Protein AF-0000000074852110 (afdb_homodimer)

Organism: Aplysia californica (NCBI:txid6500)

pLDDT: mean 90.39, std 11.73, range [39.59, 98.69]

Solvent-accessible surface area (backbone atoms only — not comparable to full-atom values): 12924 Å² total; per-residue (Å²): 131,85,85,75,81,74,88,44,60,16,53,54,51,18,39,51,50,40,49,51,52,49,53,58,52,52,25,85,86,31,95,54,9,79,72,65,50,60,71,34,66,71,43,33,54,55,21,40,51,49,39,48,53,50,49,49,51,41,37,75,71,40,43,77,56,89,49,65,66,43,19,46,50,53,17,47,52,53,28,52,45,47,42,33,71,46,38,19,54,58,28,84,50,73,68,38,38,51,44,50,49,54,49,36,49,52,50,26,52,38,43,23,47,31,47,39,29,46,56,73,32,56,88,94,133,85,84,76,80,73,88,45,61,17,52,55,52,17,39,52,50,40,50,52,52,48,52,60,54,54,24,85,85,31,95,53,11,79,72,64,50,60,70,34,65,70,43,34,52,54,22,41,50,49,39,48,54,52,49,49,52,40,36,76,71,41,44,79,57,89,49,65,68,43,21,47,50,53,16,49,53,54,27,52,47,47,42,31,70,46,38,19,53,59,30,83,50,73,68,38,38,51,44,51,48,54,50,37,48,52,49,26,52,39,42,25,48,31,47,37,29,47,56,72,30,58,86,94

Structure (mmCIF, N/CA/C/O backbone):
data_AF-0000000074852110-model_v1
#
loop_
_entity.id
_entity.type
_entity.pdbx_description
1 polymer 'Uncharacterized protein LOC101846001'
#
loop_
_atom_site.group_PDB
_atom_site.id
_atom_site.type_symbol
_atom_site.label_atom_id
_atom_site.label_alt_id
_atom_site.label_comp_id
_atom_site.label_asym_id
_atom_site.label_entity_id
_atom_site.label_seq_id
_atom_site.pdbx_PDB_ins_code
_atom_site.Cartn_x
_atom_site.Cartn_y
_atom_site.Cartn_z
_atom_site.occupancy
_atom_site.B_iso_or_equiv
_atom_site.auth_seq_id
_atom_site.auth_comp_id
_atom_site.auth_asym_id
_atom_site.auth_atom_id
_atom_site.pdbx_PDB_model_num
ATOM 1 N N . MET A 1 1 ? -0.814 -9.609 -22.047 1 41.16 1 MET A N 1
ATOM 2 C CA . MET A 1 1 ? -1.784 -9.836 -20.984 1 41.16 1 MET A CA 1
ATOM 3 C C . MET A 1 1 ? -3.041 -9 -21.203 1 41.16 1 MET A C 1
ATOM 5 O O . MET A 1 1 ? -2.967 -7.773 -21.297 1 41.16 1 MET A O 1
ATOM 9 N N . ASP A 1 2 ? -4.07 -9.516 -21.844 1 46.06 2 ASP A N 1
ATOM 10 C CA . ASP A 1 2 ? -5.332 -8.828 -22.094 1 46.06 2 ASP A CA 1
ATOM 11 C C . ASP A 1 2 ? -6.043 -8.508 -20.781 1 46.06 2 ASP A C 1
ATOM 13 O O . ASP A 1 2 ? -6.363 -9.414 -20 1 46.06 2 ASP A O 1
ATOM 17 N N . ILE A 1 3 ? -5.867 -7.27 -20.203 1 49.62 3 ILE A N 1
ATOM 18 C CA . ILE A 1 3 ? -6.629 -6.809 -19.047 1 49.62 3 ILE A CA 1
ATOM 19 C C . ILE A 1 3 ? -8.117 -6.816 -19.375 1 49.62 3 ILE A C 1
ATOM 21 O O . ILE A 1 3 ? -8.617 -5.918 -20.047 1 49.62 3 ILE A O 1
ATOM 25 N N . ASN A 1 4 ? -8.727 -7.906 -19.438 1 54.94 4 ASN A N 1
ATOM 26 C CA . ASN A 1 4 ? -10.18 -7.969 -19.609 1 54.94 4 ASN A CA 1
ATOM 27 C C . ASN A 1 4 ? -10.906 -7.789 -18.281 1 54.94 4 ASN A C 1
ATOM 29 O O . ASN A 1 4 ? -11.062 -8.742 -17.531 1 54.94 4 ASN A O 1
ATOM 33 N N . ILE A 1 5 ? -11.047 -6.453 -17.922 1 58.47 5 ILE A N 1
ATOM 34 C CA . ILE A 1 5 ? -11.789 -6.188 -16.688 1 58.47 5 ILE A CA 1
ATOM 35 C C . ILE A 1 5 ? -13.289 -6.258 -16.969 1 58.47 5 ILE A C 1
ATOM 37 O O . ILE A 1 5 ? -13.852 -5.352 -17.594 1 58.47 5 ILE A O 1
ATOM 41 N N . LYS A 1 6 ? -13.844 -7.438 -16.844 1 66.25 6 LYS A N 1
ATOM 42 C CA . LYS A 1 6 ? -15.297 -7.547 -16.938 1 66.25 6 LYS A CA 1
ATOM 43 C C . LYS A 1 6 ? -15.969 -6.984 -15.688 1 66.25 6 LYS A C 1
ATOM 45 O O . LYS A 1 6 ? -15.758 -7.484 -14.586 1 66.25 6 LYS A O 1
ATOM 50 N N . LEU A 1 7 ? -16.5 -5.773 -15.93 1 75.75 7 LEU A N 1
ATOM 51 C CA . LEU A 1 7 ? -17.297 -5.191 -14.852 1 75.75 7 LEU A CA 1
ATOM 52 C C . LEU A 1 7 ? -18.438 -6.117 -14.445 1 75.75 7 LEU A C 1
ATOM 54 O O . LEU A 1 7 ? -19.141 -6.656 -15.305 1 75.75 7 LEU A O 1
ATOM 58 N N . ASN A 1 8 ? -18.297 -6.594 -13.195 1 86.12 8 ASN A N 1
ATOM 59 C CA . ASN A 1 8 ? -19.375 -7.426 -12.68 1 86.12 8 ASN A CA 1
ATOM 60 C C . ASN A 1 8 ? -20.016 -6.809 -11.43 1 86.12 8 ASN A C 1
ATOM 62 O O . ASN A 1 8 ? -19.484 -5.848 -10.875 1 86.12 8 ASN A O 1
ATOM 66 N N . VAL A 1 9 ? -21.141 -7.246 -11.164 1 92 9 VAL A N 1
ATOM 67 C CA . VAL A 1 9 ? -21.938 -6.734 -10.055 1 92 9 VAL A CA 1
ATOM 68 C C . VAL A 1 9 ? -21.125 -6.793 -8.766 1 92 9 VAL A C 1
ATOM 70 O O . VAL A 1 9 ? -21.266 -5.922 -7.898 1 92 9 VAL A O 1
ATOM 73 N N . ALA A 1 10 ? -20.266 -7.727 -8.625 1 94.5 10 ALA A N 1
ATOM 74 C CA . ALA A 1 10 ? -19.422 -7.867 -7.445 1 94.5 10 ALA A CA 1
ATOM 75 C C . ALA A 1 10 ? -18.531 -6.633 -7.254 1 94.5 10 ALA A C 1
ATOM 77 O O . ALA A 1 10 ? -18.344 -6.176 -6.129 1 94.5 10 ALA A O 1
ATOM 78 N N . MET A 1 11 ? -18.094 -6.098 -8.32 1 96 11 MET A N 1
ATOM 79 C CA . MET A 1 11 ? -17.234 -4.914 -8.266 1 96 11 MET A CA 1
ATOM 80 C C . MET A 1 11 ? -18.016 -3.697 -7.781 1 96 11 MET A C 1
ATOM 82 O O . MET A 1 11 ? -17.5 -2.898 -6.996 1 96 11 MET A O 1
ATOM 86 N N . LEU A 1 12 ? -19.219 -3.59 -8.273 1 95.88 12 LEU A N 1
ATOM 87 C CA . LEU A 1 12 ? -20.062 -2.482 -7.848 1 95.88 12 LEU A CA 1
ATOM 88 C C . LEU A 1 12 ? -20.375 -2.578 -6.355 1 95.88 12 LEU A C 1
ATOM 90 O O . LEU A 1 12 ? -20.297 -1.581 -5.637 1 95.88 12 LEU A O 1
ATOM 94 N N . ILE A 1 13 ? -20.688 -3.748 -5.918 1 97.19 13 ILE A N 1
ATOM 95 C CA . ILE A 1 13 ? -20.969 -3.977 -4.508 1 97.19 13 ILE A CA 1
ATOM 96 C C . ILE A 1 13 ? -19.75 -3.635 -3.666 1 97.19 13 ILE A C 1
ATOM 98 O O . ILE A 1 13 ? -19.859 -3.021 -2.604 1 97.19 13 ILE A O 1
ATOM 102 N N . ALA A 1 14 ? -18.609 -4.023 -4.145 1 97.94 14 ALA A N 1
ATOM 103 C CA . ALA A 1 14 ? -17.375 -3.75 -3.434 1 97.94 14 ALA A CA 1
ATOM 104 C C . ALA A 1 14 ? -17.156 -2.248 -3.277 1 97.94 14 ALA A C 1
ATOM 106 O O . ALA A 1 14 ? -16.781 -1.777 -2.197 1 97.94 14 ALA A O 1
ATOM 107 N N . VAL A 1 15 ? -17.375 -1.483 -4.316 1 97.62 15 VAL A N 1
ATOM 108 C CA . VAL A 1 15 ? -17.172 -0.039 -4.273 1 97.62 15 VAL A CA 1
ATOM 109 C C . VAL A 1 15 ? -18.125 0.583 -3.252 1 97.62 15 VAL A C 1
ATOM 111 O O . VAL A 1 15 ? -17.719 1.424 -2.445 1 97.62 15 VAL A O 1
ATOM 114 N N . VAL A 1 16 ? -19.281 0.154 -3.285 1 97.25 16 VAL A N 1
ATOM 115 C CA . VAL A 1 16 ? -20.297 0.685 -2.369 1 97.25 16 VAL A CA 1
ATOM 116 C C . VAL A 1 16 ? -19.922 0.319 -0.933 1 97.25 16 VAL A C 1
ATOM 118 O O . VAL A 1 16 ? -20.031 1.151 -0.029 1 97.25 16 VAL A O 1
ATOM 121 N N . ALA A 1 17 ? -19.562 -0.891 -0.731 1 97.88 17 ALA A N 1
ATOM 122 C CA . ALA A 1 17 ? -19.188 -1.348 0.602 1 97.88 17 ALA A CA 1
ATOM 123 C C . ALA A 1 17 ? -18.031 -0.521 1.152 1 97.88 17 ALA A C 1
ATOM 125 O O . ALA A 1 17 ? -18.047 -0.1 2.312 1 97.88 17 ALA A O 1
ATOM 126 N N . VAL A 1 18 ? -16.984 -0.336 0.338 1 97.88 18 VAL A N 1
ATOM 127 C CA . VAL A 1 18 ? -15.82 0.419 0.767 1 97.88 18 VAL A CA 1
ATOM 128 C C . VAL A 1 18 ? -16.234 1.84 1.148 1 97.88 18 VAL A C 1
ATOM 130 O O . VAL A 1 18 ? -15.797 2.365 2.176 1 97.88 18 VAL A O 1
ATOM 133 N N . GLU A 1 19 ? -17.062 2.434 0.354 1 96.62 19 GLU A N 1
ATOM 134 C CA . GLU A 1 19 ? -17.484 3.799 0.637 1 96.62 19 GLU A CA 1
ATOM 135 C C . GLU A 1 19 ? -18.328 3.859 1.909 1 96.62 19 GLU A C 1
ATOM 137 O O . GLU A 1 19 ? -18.156 4.766 2.729 1 96.62 19 GLU A O 1
ATOM 142 N N . ALA A 1 20 ? -19.203 2.93 2.049 1 95.88 20 ALA A N 1
ATOM 143 C CA . ALA A 1 20 ? -20.016 2.869 3.26 1 95.88 20 ALA A CA 1
ATOM 144 C C . ALA A 1 20 ? -19.141 2.742 4.504 1 95.88 20 ALA A C 1
ATOM 146 O O . ALA A 1 20 ? -19.344 3.459 5.488 1 95.88 20 ALA A O 1
ATOM 147 N N . ILE A 1 21 ? -18.188 1.847 4.48 1 95.81 21 ILE A N 1
ATOM 148 C CA . ILE A 1 21 ? -17.266 1.636 5.598 1 95.81 21 ILE A CA 1
ATOM 149 C C . ILE A 1 21 ? -16.516 2.928 5.891 1 95.81 21 ILE A C 1
ATOM 151 O O . ILE A 1 21 ? -16.375 3.322 7.055 1 95.81 21 ILE A O 1
ATOM 155 N N . SER A 1 22 ? -16.062 3.6 4.867 1 94.94 22 SER A N 1
ATOM 156 C CA . SER A 1 22 ? -15.273 4.816 5.031 1 94.94 22 SER A CA 1
ATOM 157 C C . SER A 1 22 ? -16.125 5.953 5.594 1 94.94 22 SER A C 1
ATOM 159 O O . SER A 1 22 ? -15.648 6.746 6.41 1 94.94 22 SER A O 1
ATOM 161 N N . MET A 1 23 ? -17.344 6.02 5.164 1 90.69 23 MET A N 1
ATOM 162 C CA . MET A 1 23 ? -18.25 7.047 5.68 1 90.69 23 MET A CA 1
ATOM 163 C C . MET A 1 23 ? -18.484 6.867 7.176 1 90.69 23 MET A C 1
ATOM 165 O O . MET A 1 23 ? -18.484 7.844 7.93 1 90.69 23 MET A O 1
ATOM 169 N N . VAL A 1 24 ? -18.594 5.633 7.527 1 90.62 24 VAL A N 1
ATOM 170 C CA . VAL A 1 24 ? -18.812 5.352 8.945 1 90.62 24 VAL A CA 1
ATOM 171 C C . VAL A 1 24 ? -17.516 5.602 9.727 1 90.62 24 VAL A C 1
ATOM 173 O O . VAL A 1 24 ? -17.547 6.184 10.812 1 90.62 24 VAL A O 1
ATOM 176 N N . TRP A 1 25 ? -16.375 5.203 9.141 1 91.88 25 TRP A N 1
ATOM 177 C CA . TRP A 1 25 ? -15.086 5.324 9.805 1 91.88 25 TRP A CA 1
ATOM 178 C C . TRP A 1 25 ? -14.734 6.789 10.039 1 91.88 25 TRP A C 1
ATOM 180 O O . TRP A 1 25 ? -14.203 7.145 11.094 1 91.88 25 TRP A O 1
ATOM 190 N N . TYR A 1 26 ? -15.008 7.629 9.141 1 89.25 26 TYR A N 1
ATOM 191 C CA . TYR A 1 26 ? -14.586 9.023 9.203 1 89.25 26 TYR A CA 1
ATOM 192 C C . TYR A 1 26 ? -15.758 9.93 9.57 1 89.25 26 TYR A C 1
ATOM 194 O O . TYR A 1 26 ? -15.688 11.148 9.406 1 89.25 26 TYR A O 1
ATOM 202 N N . ALA A 1 27 ? -16.734 9.328 10.055 1 86.12 27 ALA A N 1
ATOM 203 C CA . ALA A 1 27 ? -17.891 10.102 10.508 1 86.12 27 ALA A CA 1
ATOM 204 C C . ALA A 1 27 ? -17.531 10.961 11.711 1 86.12 27 ALA A C 1
ATOM 206 O O . ALA A 1 27 ? -16.656 10.602 12.508 1 86.12 27 ALA A O 1
ATOM 207 N N . HIS A 1 28 ? -18.109 12.117 11.828 1 79.94 28 HIS A N 1
ATOM 208 C CA . HIS A 1 28 ? -17.859 13.086 12.891 1 79.94 28 HIS A CA 1
ATOM 209 C C . HIS A 1 28 ? -18.047 12.453 14.266 1 79.94 28 HIS A C 1
ATOM 211 O O . HIS A 1 28 ? -17.344 12.812 15.211 1 79.94 28 HIS A O 1
ATOM 217 N N . GLY A 1 29 ? -18.828 11.5 14.461 1 75.75 29 GLY A N 1
ATOM 218 C CA . GLY A 1 29 ? -19.109 10.898 15.758 1 75.75 29 GLY A CA 1
ATOM 219 C C . GLY A 1 29 ? -18.219 9.719 16.078 1 75.75 29 GLY A C 1
ATOM 220 O O . GLY A 1 29 ? -18.297 9.148 17.172 1 75.75 29 GLY A O 1
ATOM 221 N N . SER A 1 30 ? -17.312 9.562 15.188 1 75.56 30 SER A N 1
ATOM 222 C CA . SER A 1 30 ? -16.453 8.414 15.445 1 75.56 30 SER A CA 1
ATOM 223 C C . SER A 1 30 ? -15.305 8.781 16.375 1 75.56 30 SER A C 1
ATOM 225 O O . SER A 1 30 ? -14.797 9.906 16.344 1 75.56 30 SER A O 1
ATOM 227 N N . PRO A 1 31 ? -14.953 7.855 17.25 1 76 31 PRO A N 1
ATOM 228 C CA . PRO A 1 31 ? -13.906 8.148 18.234 1 76 31 PRO A CA 1
ATOM 229 C C . PRO A 1 31 ? -12.578 8.531 17.578 1 76 31 PRO A C 1
ATOM 231 O O . PRO A 1 31 ? -11.789 9.266 18.172 1 76 31 PRO A O 1
ATOM 234 N N . TRP A 1 32 ? -12.352 8.07 16.375 1 71.12 32 TRP A N 1
ATOM 235 C CA . TRP A 1 32 ? -11.055 8.297 15.734 1 71.12 32 TRP A CA 1
ATOM 236 C C . TRP A 1 32 ? -11.203 9.211 14.516 1 71.12 32 TRP A C 1
ATOM 238 O O . TRP A 1 32 ? -10.203 9.633 13.93 1 71.12 32 TRP A O 1
ATOM 248 N N . GLY A 1 33 ? -12.414 9.453 14.133 1 60.53 33 GLY A N 1
ATOM 249 C CA . GLY A 1 33 ? -12.68 10.094 12.852 1 60.53 33 GLY A CA 1
ATOM 250 C C . GLY A 1 33 ? -11.914 11.391 12.664 1 60.53 33 GLY A C 1
ATOM 251 O O . GLY A 1 33 ? -11.172 11.547 11.695 1 60.53 33 GLY A O 1
ATOM 252 N N . ARG A 1 34 ? -11.984 12.18 13.547 1 62.81 34 ARG A N 1
ATOM 253 C CA . ARG A 1 34 ? -11.391 13.5 13.375 1 62.81 34 ARG A CA 1
ATOM 254 C C . ARG A 1 34 ? -9.867 13.438 13.484 1 62.81 34 ARG A C 1
ATOM 256 O O . ARG A 1 34 ? -9.164 14.312 12.977 1 62.81 34 ARG A O 1
ATOM 263 N N . ARG A 1 35 ? -9.484 12.367 13.961 1 67.06 35 ARG A N 1
ATOM 264 C CA . ARG A 1 35 ? -8.062 12.305 14.273 1 67.06 35 ARG A CA 1
ATOM 265 C C . ARG A 1 35 ? -7.273 11.688 13.117 1 67.06 35 ARG A C 1
ATOM 267 O O . ARG A 1 35 ? -6.094 11.984 12.938 1 67.06 35 ARG A O 1
ATOM 274 N N . VAL A 1 36 ? -7.988 10.891 12.336 1 66.75 36 VAL A N 1
ATOM 275 C CA . VAL A 1 36 ? -7.258 10.125 11.328 1 66.75 36 VAL A CA 1
ATOM 276 C C . VAL A 1 36 ? -7.215 10.898 10.016 1 66.75 36 VAL A C 1
ATOM 278 O O . VAL A 1 36 ? -6.375 10.633 9.156 1 66.75 36 VAL A O 1
ATOM 281 N N . GLY A 1 37 ? -7.84 12 10.016 1 70.69 37 GLY A N 1
ATOM 282 C CA . GLY A 1 37 ? -7.664 12.875 8.867 1 70.69 37 GLY A CA 1
ATOM 283 C C . GLY A 1 37 ? -8.93 13.039 8.039 1 70.69 37 GLY A C 1
ATOM 284 O O . GLY A 1 37 ? -9.961 12.453 8.359 1 70.69 37 GLY A O 1
ATOM 285 N N . ASP A 1 38 ? -8.719 13.812 7.023 1 83.38 38 ASP A N 1
ATOM 286 C CA . ASP A 1 38 ? -9.805 14.117 6.105 1 83.38 38 ASP A CA 1
ATOM 287 C C . ASP A 1 38 ? -9.828 13.141 4.93 1 83.38 38 ASP A C 1
ATOM 289 O O . ASP A 1 38 ? -8.844 12.445 4.68 1 83.38 38 ASP A O 1
ATOM 293 N N . ARG A 1 39 ? -10.984 12.977 4.445 1 89.88 39 ARG A N 1
ATOM 294 C CA . ARG A 1 39 ? -11.195 12.18 3.238 1 89.88 39 ARG A CA 1
ATOM 295 C C . ARG A 1 39 ? -11.984 12.969 2.199 1 89.88 39 ARG A C 1
ATOM 297 O O . ARG A 1 39 ? -13.102 13.422 2.471 1 89.88 39 ARG A O 1
ATOM 304 N N . TYR A 1 40 ? -11.469 13.117 1.048 1 92.5 40 TYR A N 1
ATOM 305 C CA . TYR A 1 40 ? -12.094 13.883 -0.019 1 92.5 40 TYR A CA 1
ATOM 306 C C . TYR A 1 40 ? -12.961 12.992 -0.9 1 92.5 40 TYR A C 1
ATOM 308 O O . TYR A 1 40 ? -12.453 12.094 -1.573 1 92.5 40 TYR A O 1
ATOM 316 N N . PHE A 1 41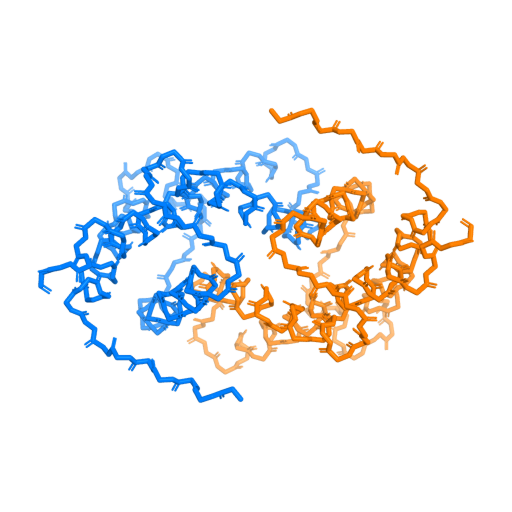 ? -14.125 13.359 -1.02 1 92.25 41 PHE A N 1
ATOM 317 C CA . PHE A 1 41 ? -15.156 12.445 -1.505 1 92.25 41 PHE A CA 1
ATOM 318 C C . PHE A 1 41 ? -14.906 12.07 -2.959 1 92.25 41 PHE A C 1
ATOM 320 O O . PHE A 1 41 ? -14.898 10.883 -3.303 1 92.25 41 PHE A O 1
ATOM 327 N N . ILE A 1 42 ? -14.672 12.992 -3.861 1 94 42 ILE A N 1
ATOM 328 C CA . ILE A 1 42 ? -14.5 12.703 -5.281 1 94 42 ILE A CA 1
ATOM 329 C C . ILE A 1 42 ? -13.258 11.844 -5.488 1 94 42 ILE A C 1
ATOM 331 O O . ILE A 1 42 ? -13.305 10.836 -6.203 1 94 42 ILE A O 1
ATOM 335 N N . THR A 1 43 ? -12.195 12.25 -4.836 1 96.31 43 THR A N 1
ATOM 336 C CA . THR A 1 43 ? -10.969 11.469 -4.918 1 96.31 43 THR A CA 1
ATOM 337 C C . THR A 1 43 ? -11.172 10.078 -4.336 1 96.31 43 THR A C 1
ATOM 339 O O . THR A 1 43 ? -10.648 9.094 -4.863 1 96.31 43 THR A O 1
ATOM 342 N N . ALA A 1 44 ? -11.984 9.969 -3.35 1 96.81 44 ALA A N 1
ATOM 343 C CA . ALA A 1 44 ? -12.25 8.695 -2.693 1 96.81 44 ALA A CA 1
ATOM 344 C C . ALA A 1 44 ? -12.977 7.734 -3.633 1 96.81 44 ALA A C 1
ATOM 346 O O . ALA A 1 44 ? -12.602 6.562 -3.744 1 96.81 44 ALA A O 1
ATOM 347 N N . ILE A 1 45 ? -13.898 8.227 -4.32 1 96.5 45 ILE A N 1
ATOM 348 C CA . ILE A 1 45 ? -14.68 7.375 -5.211 1 96.5 45 ILE A CA 1
ATOM 349 C C . ILE A 1 45 ? -13.781 6.84 -6.328 1 96.5 45 ILE A C 1
ATOM 351 O O . ILE A 1 45 ? -13.82 5.648 -6.641 1 96.5 45 ILE A O 1
ATOM 355 N N . VAL A 1 46 ? -13 7.699 -6.918 1 97.38 46 VAL A N 1
ATOM 356 C CA . VAL A 1 46 ? -12.086 7.297 -7.984 1 97.38 46 VAL A CA 1
ATOM 357 C C . VAL A 1 46 ? -11.102 6.258 -7.457 1 97.38 46 VAL A C 1
ATOM 359 O O . VAL A 1 46 ? -10.844 5.246 -8.109 1 97.38 46 VAL A O 1
ATOM 362 N N . CYS A 1 47 ? -10.609 6.477 -6.301 1 98.12 47 CYS A N 1
ATOM 363 C CA . CYS A 1 47 ? -9.633 5.574 -5.707 1 98.12 47 CYS A CA 1
ATOM 364 C C . CYS A 1 47 ? -10.281 4.25 -5.316 1 98.12 47 CYS A C 1
ATOM 366 O O . CYS A 1 47 ? -9.648 3.197 -5.406 1 98.12 47 CYS A O 1
ATOM 368 N N . ASP A 1 48 ? -11.539 4.285 -4.871 1 98.19 48 ASP A N 1
ATOM 369 C CA . ASP A 1 48 ? -12.25 3.051 -4.543 1 98.19 48 ASP A CA 1
ATOM 370 C C . ASP A 1 48 ? -12.43 2.176 -5.781 1 98.19 48 ASP A C 1
ATOM 372 O O . ASP A 1 48 ? -12.227 0.961 -5.723 1 98.19 48 ASP A O 1
ATOM 376 N N . ILE A 1 49 ? -12.82 2.85 -6.832 1 97.62 49 ILE A N 1
ATOM 377 C CA . ILE A 1 49 ? -12.961 2.125 -8.094 1 97.62 49 ILE A CA 1
ATOM 378 C C . ILE A 1 49 ? -11.617 1.525 -8.492 1 97.62 49 ILE A C 1
ATOM 380 O O . ILE A 1 49 ? -11.539 0.349 -8.859 1 97.62 49 ILE A O 1
ATOM 384 N N . GLY A 1 50 ? -10.586 2.383 -8.43 1 97.88 50 GLY A N 1
ATOM 385 C CA . GLY A 1 50 ? -9.25 1.89 -8.734 1 97.88 50 GLY A CA 1
ATOM 386 C C . GLY A 1 50 ? -8.828 0.727 -7.852 1 97.88 50 GLY A C 1
ATOM 387 O O . GLY A 1 50 ? -8.266 -0.255 -8.344 1 97.88 50 GLY A O 1
ATOM 388 N N . LEU A 1 51 ? -9.117 0.836 -6.613 1 98.31 51 LEU A N 1
ATOM 389 C CA . LEU A 1 51 ? -8.766 -0.203 -5.648 1 98.31 51 LEU A CA 1
ATOM 390 C C . LEU A 1 51 ? -9.438 -1.524 -6.012 1 98.31 51 LEU A C 1
ATOM 392 O O . LEU A 1 51 ? -8.797 -2.578 -5.992 1 98.31 51 LEU A O 1
ATOM 396 N N . VAL A 1 52 ? -10.688 -1.512 -6.324 1 97.88 52 VAL A N 1
ATOM 397 C CA . VAL A 1 52 ? -11.461 -2.703 -6.664 1 97.88 52 VAL A CA 1
ATOM 398 C C . VAL A 1 52 ? -10.883 -3.348 -7.926 1 97.88 52 VAL A C 1
ATOM 400 O O . VAL A 1 52 ? -10.727 -4.566 -7.988 1 97.88 52 VAL A O 1
ATOM 403 N N . VAL A 1 53 ? -10.531 -2.537 -8.883 1 96.5 53 VAL A N 1
ATOM 404 C CA . VAL A 1 53 ? -9.977 -3.039 -10.133 1 96.5 53 VAL A CA 1
ATOM 405 C C . VAL A 1 53 ? -8.617 -3.691 -9.875 1 96.5 53 VAL A C 1
ATOM 407 O O . VAL A 1 53 ? -8.344 -4.781 -10.375 1 96.5 53 VAL A O 1
ATOM 410 N N . ILE A 1 54 ? -7.816 -3.049 -9.117 1 96.88 54 ILE A N 1
ATOM 411 C CA . ILE A 1 54 ? -6.473 -3.539 -8.82 1 96.88 54 ILE A CA 1
ATOM 412 C C . ILE A 1 54 ? -6.562 -4.855 -8.062 1 96.88 54 ILE A C 1
ATOM 414 O O . ILE A 1 54 ? -5.875 -5.824 -8.398 1 96.88 54 ILE A O 1
ATOM 418 N N . LEU A 1 55 ? -7.422 -4.898 -7.062 1 97.12 55 LEU A N 1
ATOM 419 C CA . LEU A 1 55 ? -7.539 -6.109 -6.258 1 97.12 55 LEU A CA 1
ATOM 420 C C . LEU A 1 55 ? -8.109 -7.258 -7.086 1 97.12 55 LEU A C 1
ATOM 422 O O . LEU A 1 55 ? -7.699 -8.406 -6.926 1 97.12 55 LEU A O 1
ATOM 426 N N . LYS A 1 56 ? -9.031 -6.961 -7.898 1 95.38 56 LYS A N 1
ATOM 427 C CA . LYS A 1 56 ? -9.539 -8.008 -8.781 1 95.38 56 LYS A CA 1
ATOM 428 C C . LYS A 1 56 ? -8.43 -8.57 -9.656 1 95.38 56 LYS A C 1
ATOM 430 O O . LYS A 1 56 ? -8.328 -9.789 -9.836 1 95.38 56 LYS A O 1
ATOM 435 N N . PHE A 1 57 ? -7.695 -7.664 -10.156 1 93.25 57 PHE A N 1
ATOM 436 C CA . PHE A 1 57 ? -6.578 -8.086 -11 1 93.25 57 PHE A CA 1
ATOM 437 C C . PHE A 1 57 ? -5.621 -8.977 -10.219 1 93.25 57 PHE A C 1
ATOM 439 O O . PHE A 1 57 ? -5.188 -10.023 -10.711 1 93.25 57 PHE A O 1
ATOM 446 N N . ILE A 1 58 ? -5.297 -8.578 -9.031 1 93.69 58 ILE A N 1
ATOM 447 C CA . ILE A 1 58 ? -4.379 -9.328 -8.18 1 93.69 58 ILE A CA 1
ATOM 448 C C . ILE A 1 58 ? -4.977 -10.695 -7.859 1 93.69 58 ILE A C 1
ATOM 450 O O . ILE A 1 58 ? -4.293 -11.719 -7.961 1 93.69 58 ILE A O 1
ATOM 454 N N . ILE A 1 59 ? -6.207 -10.719 -7.535 1 93.5 59 ILE A N 1
ATOM 455 C CA . ILE A 1 59 ? -6.879 -11.945 -7.133 1 93.5 59 ILE A CA 1
ATOM 456 C C . ILE A 1 59 ? -7 -12.891 -8.328 1 93.5 59 ILE A C 1
ATOM 458 O O . ILE A 1 59 ? -6.805 -14.102 -8.203 1 93.5 59 ILE A O 1
ATOM 462 N N . ASP A 1 60 ? -7.227 -12.445 -9.484 1 91.44 60 ASP A N 1
ATOM 463 C CA . ASP A 1 60 ? -7.441 -13.258 -10.672 1 91.44 60 ASP A CA 1
ATOM 464 C C . ASP A 1 60 ? -6.121 -13.828 -11.195 1 91.44 60 ASP A C 1
ATOM 466 O O . ASP A 1 60 ? -6.098 -14.898 -11.797 1 91.44 60 ASP A O 1
ATOM 470 N N . ASN A 1 61 ? -5.016 -13.148 -10.891 1 91.06 61 ASN A N 1
ATOM 471 C CA . ASN A 1 61 ? -3.803 -13.531 -11.609 1 91.06 61 ASN A CA 1
ATOM 472 C C . ASN A 1 61 ? -2.717 -14.016 -10.648 1 91.06 61 ASN A C 1
ATOM 474 O O . ASN A 1 61 ? -1.861 -14.812 -11.031 1 91.06 61 ASN A O 1
ATOM 478 N N . PHE A 1 62 ? -2.789 -13.547 -9.461 1 88.56 62 PHE A N 1
ATOM 479 C CA . PHE A 1 62 ? -1.593 -13.773 -8.664 1 88.56 62 PHE A CA 1
ATOM 480 C C . PHE A 1 62 ? -1.954 -14.391 -7.316 1 88.56 62 PHE A C 1
ATOM 482 O O . PHE A 1 62 ? -1.23 -15.25 -6.805 1 88.56 62 PHE A O 1
ATOM 489 N N . TRP A 1 63 ? -2.973 -13.898 -6.703 1 89.75 63 TRP A N 1
ATOM 490 C CA . TRP A 1 63 ? -3.363 -14.344 -5.371 1 89.75 63 TRP A CA 1
ATOM 491 C C . TRP A 1 63 ? -4.77 -14.93 -5.383 1 89.75 63 TRP A C 1
ATOM 493 O O . TRP A 1 63 ? -5.758 -14.195 -5.281 1 89.75 63 TRP A O 1
ATOM 503 N N . SER A 1 64 ? -4.816 -16.203 -5.34 1 90.19 64 SER A N 1
ATOM 504 C CA . SER A 1 64 ? -6.121 -16.859 -5.406 1 90.19 64 SER A CA 1
ATOM 505 C C . SER A 1 64 ? -6.852 -16.766 -4.07 1 90.19 64 SER A C 1
ATOM 507 O O . SER A 1 64 ? -6.293 -17.125 -3.029 1 90.19 64 SER A O 1
ATOM 509 N N . VAL A 1 65 ? -7.992 -16.297 -4.137 1 91.56 65 VAL A N 1
ATOM 510 C CA . VAL A 1 65 ? -8.852 -16.172 -2.963 1 91.56 65 VAL A CA 1
ATOM 511 C C . VAL A 1 65 ? -10.109 -17.016 -3.154 1 91.56 65 VAL A C 1
ATOM 513 O O . VAL A 1 65 ? -10.867 -16.797 -4.102 1 91.56 65 VAL A O 1
ATOM 516 N N . HIS A 1 66 ? -10.297 -18.031 -2.301 1 90.81 66 HIS A N 1
ATOM 517 C CA . HIS A 1 66 ? -11.453 -18.906 -2.424 1 90.81 66 HIS A CA 1
ATOM 518 C C . HIS A 1 66 ? -12.391 -18.766 -1.23 1 90.81 66 HIS A C 1
ATOM 520 O O . HIS A 1 66 ? -13.594 -19.016 -1.349 1 90.81 66 HIS A O 1
ATOM 526 N N . LYS A 1 67 ? -11.82 -18.516 -0.099 1 93.75 67 LYS A N 1
ATOM 527 C CA . LYS A 1 67 ? -12.586 -18.375 1.136 1 93.75 67 LYS A CA 1
ATOM 528 C C . LYS A 1 67 ? -12.281 -17.047 1.826 1 93.75 67 LYS A C 1
ATOM 530 O O . LYS A 1 67 ? -11.383 -16.328 1.408 1 93.75 67 LYS A O 1
ATOM 535 N N . TRP A 1 68 ? -13.078 -16.734 2.807 1 91.94 68 TRP A N 1
ATOM 536 C CA . TRP A 1 68 ? -12.938 -15.453 3.494 1 91.94 68 TRP A CA 1
ATOM 537 C C . TRP A 1 68 ? -11.594 -15.367 4.215 1 91.94 68 TRP A C 1
ATOM 539 O O . TRP A 1 68 ? -11.023 -14.281 4.355 1 91.94 68 TRP A O 1
ATOM 549 N N . GLU A 1 69 ? -11.062 -16.484 4.691 1 94.5 69 GLU A N 1
ATOM 550 C CA . GLU A 1 69 ? -9.758 -16.5 5.352 1 94.5 69 GLU A CA 1
ATOM 551 C C . GLU A 1 69 ? -8.656 -16.031 4.398 1 94.5 69 GLU A C 1
ATOM 553 O O . GLU A 1 69 ? -7.734 -15.32 4.805 1 94.5 69 GLU A O 1
ATOM 558 N N . ASP A 1 70 ? -8.797 -16.469 3.189 1 95.12 70 ASP A N 1
ATOM 559 C CA . ASP A 1 70 ? -7.832 -16.047 2.182 1 95.12 70 ASP A CA 1
ATOM 560 C C . ASP A 1 70 ? -7.902 -14.539 1.951 1 95.12 70 ASP A C 1
ATOM 562 O O . ASP A 1 70 ? -6.875 -13.891 1.768 1 95.12 70 ASP A O 1
ATOM 566 N N . ALA A 1 71 ? -9.125 -14.039 1.952 1 96.25 71 ALA A N 1
ATOM 567 C CA . ALA A 1 71 ? -9.32 -12.602 1.797 1 96.25 71 ALA A CA 1
ATOM 568 C C . ALA A 1 71 ? -8.695 -11.836 2.957 1 96.25 71 ALA A C 1
ATOM 570 O O . ALA A 1 71 ? -8.094 -10.773 2.754 1 96.25 71 ALA A O 1
ATOM 571 N N . MET A 1 72 ? -8.867 -12.383 4.129 1 96.75 72 MET A N 1
ATOM 572 C CA . MET A 1 72 ? -8.266 -11.773 5.312 1 96.75 72 MET A CA 1
ATOM 573 C C . MET A 1 72 ? -6.746 -11.758 5.211 1 96.75 72 MET A C 1
ATOM 575 O O . MET A 1 72 ? -6.105 -10.758 5.531 1 96.75 72 MET A O 1
ATOM 579 N N . PHE A 1 73 ? -6.176 -12.82 4.746 1 96.19 73 PHE A N 1
ATOM 580 C CA . PHE A 1 73 ? -4.727 -12.938 4.645 1 96.19 73 PHE A CA 1
ATOM 581 C C . PHE A 1 73 ? -4.176 -11.977 3.598 1 96.19 73 PHE A C 1
ATOM 583 O O . PHE A 1 73 ? -3.178 -11.289 3.836 1 96.19 73 PHE A O 1
ATOM 590 N N . LEU A 1 74 ? -4.793 -11.945 2.494 1 96.25 74 LEU A N 1
ATOM 591 C CA . LEU A 1 74 ? -4.402 -10.992 1.46 1 96.25 74 LEU A CA 1
ATOM 592 C C . LEU A 1 74 ? -4.453 -9.562 1.988 1 96.25 74 LEU A C 1
ATOM 594 O O . LEU A 1 74 ? -3.486 -8.812 1.841 1 96.25 74 LEU A O 1
ATOM 598 N N . SER A 1 75 ? -5.555 -9.219 2.619 1 98.12 75 SER A N 1
ATOM 599 C CA . SER A 1 75 ? -5.742 -7.871 3.152 1 98.12 75 SER A CA 1
ATOM 600 C C . SER A 1 75 ? -4.699 -7.547 4.219 1 98.12 75 SER A C 1
ATOM 602 O O . SER A 1 75 ? -4.219 -6.414 4.301 1 98.12 75 SER A O 1
ATOM 604 N N . LEU A 1 76 ? -4.371 -8.516 5.023 1 97.88 76 LEU A N 1
ATOM 605 C CA . LEU A 1 76 ? -3.381 -8.312 6.074 1 97.88 76 LEU A CA 1
ATOM 606 C C . LEU A 1 76 ? -2.018 -7.969 5.48 1 97.88 76 LEU A C 1
ATOM 608 O O . LEU A 1 76 ? -1.386 -6.992 5.891 1 97.88 76 LEU A O 1
ATOM 612 N N . TRP A 1 77 ? -1.609 -8.719 4.551 1 96.62 77 TRP A N 1
ATOM 613 C CA . TRP A 1 77 ? -0.294 -8.508 3.957 1 96.62 77 TRP A CA 1
ATOM 614 C C . TRP A 1 77 ? -0.235 -7.18 3.217 1 96.62 77 TRP A C 1
ATOM 616 O O . TRP A 1 77 ? 0.756 -6.453 3.312 1 96.62 77 TRP A O 1
ATOM 626 N N . LEU A 1 78 ? -1.28 -6.844 2.486 1 97.94 78 LEU A N 1
ATOM 627 C CA . LEU A 1 78 ? -1.313 -5.57 1.77 1 97.94 78 LEU A CA 1
ATOM 628 C C . LEU A 1 78 ? -1.365 -4.398 2.742 1 97.94 78 LEU A C 1
ATOM 630 O O . LEU A 1 78 ? -0.779 -3.346 2.482 1 97.94 78 LEU A O 1
ATOM 634 N N . THR A 1 79 ? -2.023 -4.609 3.848 1 98.56 79 THR A N 1
ATOM 635 C CA . THR A 1 79 ? -2.078 -3.557 4.855 1 98.56 79 THR A CA 1
ATOM 636 C C . THR A 1 79 ? -0.712 -3.363 5.508 1 98.56 79 THR A C 1
ATOM 638 O O . THR A 1 79 ? -0.293 -2.23 5.758 1 98.56 79 THR A O 1
ATOM 641 N N . LEU A 1 80 ? -0.078 -4.488 5.859 1 98.38 80 LEU A N 1
ATOM 642 C CA . LEU A 1 80 ? 1.261 -4.387 6.43 1 98.38 80 LEU A CA 1
ATOM 643 C C . LEU A 1 80 ? 2.213 -3.689 5.465 1 98.38 80 LEU A C 1
ATOM 645 O O . LEU A 1 80 ? 3.057 -2.896 5.883 1 98.38 80 LEU A O 1
ATOM 649 N N . LEU A 1 81 ? 2.068 -4.02 4.223 1 98.38 81 LEU A N 1
ATOM 650 C CA . LEU A 1 81 ? 2.852 -3.332 3.199 1 98.38 81 LEU A CA 1
ATOM 651 C C . LEU A 1 81 ? 2.576 -1.833 3.219 1 98.38 81 LEU A C 1
ATOM 653 O O . LEU A 1 81 ? 3.508 -1.026 3.215 1 98.38 81 LEU A O 1
ATOM 657 N N . PHE A 1 82 ? 1.325 -1.464 3.227 1 98.31 82 PHE A N 1
ATOM 658 C CA . PHE A 1 82 ? 0.925 -0.064 3.307 1 98.31 82 PHE A CA 1
ATOM 659 C C . PHE A 1 82 ? 1.542 0.605 4.527 1 98.31 82 PHE A C 1
ATOM 661 O O . PHE A 1 82 ? 2.039 1.73 4.441 1 98.31 82 PHE A O 1
ATOM 668 N N . LEU A 1 83 ? 1.476 -0.114 5.629 1 98.12 83 LEU A N 1
ATOM 669 C CA . LEU A 1 83 ? 2.014 0.411 6.879 1 98.12 83 LEU A CA 1
ATOM 670 C C . LEU A 1 83 ? 3.512 0.67 6.762 1 98.12 83 LEU A C 1
ATOM 672 O O . LEU A 1 83 ? 4 1.715 7.195 1 98.12 83 LEU A O 1
ATOM 676 N N . CYS A 1 84 ? 4.223 -0.221 6.148 1 98.12 84 CYS A N 1
ATOM 677 C CA . CYS A 1 84 ? 5.664 -0.072 5.992 1 98.12 84 CYS A CA 1
ATOM 678 C C . CYS A 1 84 ? 5.996 1.089 5.062 1 98.12 84 CYS A C 1
ATOM 680 O O . CYS A 1 84 ? 7.027 1.743 5.223 1 98.12 84 CYS A O 1
ATOM 682 N N . LEU A 1 85 ? 5.141 1.338 4.176 1 97.81 85 LEU A N 1
ATOM 683 C CA . LEU A 1 85 ? 5.379 2.414 3.219 1 97.81 85 LEU A CA 1
ATOM 684 C C . LEU A 1 85 ? 4.992 3.766 3.814 1 97.81 85 LEU A C 1
ATOM 686 O O . LEU A 1 85 ? 5.559 4.797 3.441 1 97.81 85 LEU A O 1
ATOM 690 N N . GLN A 1 86 ? 4.09 3.775 4.73 1 96.44 86 GLN A N 1
ATOM 691 C CA . GLN A 1 86 ? 3.525 5.016 5.254 1 96.44 86 GLN A CA 1
ATOM 692 C C . GLN A 1 86 ? 4.191 5.406 6.57 1 96.44 86 GLN A C 1
ATOM 694 O O . GLN A 1 86 ? 4.441 6.59 6.812 1 96.44 86 GLN A O 1
ATOM 699 N N . ALA A 1 87 ? 4.523 4.508 7.406 1 97.25 87 ALA A N 1
ATOM 700 C CA . ALA A 1 87 ? 4.91 4.738 8.797 1 97.25 87 ALA A CA 1
ATOM 701 C C . ALA A 1 87 ? 6.168 5.602 8.883 1 97.25 87 ALA A C 1
ATOM 703 O O . ALA A 1 87 ? 6.266 6.488 9.734 1 97.25 87 ALA A O 1
ATOM 704 N N . PRO A 1 88 ? 7.125 5.379 8.039 1 96.38 88 PRO A N 1
ATOM 705 C CA . PRO A 1 88 ? 8.344 6.184 8.148 1 96.38 88 PRO A CA 1
ATOM 706 C C . PRO A 1 88 ? 8.07 7.684 8.055 1 96.38 88 PRO A C 1
ATOM 708 O O . PRO A 1 88 ? 8.883 8.492 8.516 1 96.38 88 PRO A O 1
ATOM 711 N N . HIS A 1 89 ? 6.957 8.008 7.473 1 93.94 89 HIS A N 1
ATOM 712 C CA . HIS A 1 89 ? 6.695 9.414 7.184 1 93.94 89 HIS A CA 1
ATOM 713 C C . HIS A 1 89 ? 5.797 10.031 8.25 1 93.94 89 HIS A C 1
ATOM 715 O O . HIS A 1 89 ? 5.605 11.25 8.273 1 93.94 89 HIS A O 1
ATOM 721 N N . VAL A 1 90 ? 5.246 9.227 9.133 1 93 90 VAL A N 1
ATOM 722 C CA . VAL A 1 90 ? 4.23 9.789 10.016 1 93 90 VAL A CA 1
ATOM 723 C C . VAL A 1 90 ? 4.512 9.375 11.461 1 93 90 VAL A C 1
ATOM 725 O O . VAL A 1 90 ? 4.059 10.031 12.398 1 93 90 VAL A O 1
ATOM 728 N N . VAL A 1 91 ? 5.297 8.328 11.68 1 95.12 91 VAL A N 1
ATOM 729 C CA . VAL A 1 91 ? 5.434 7.781 13.023 1 95.12 91 VAL A CA 1
ATOM 730 C C . VAL A 1 91 ? 6.742 8.266 13.648 1 95.12 91 VAL A C 1
ATOM 732 O O . VAL A 1 91 ? 7.828 7.898 13.188 1 95.12 91 VAL A O 1
ATOM 735 N N . HIS A 1 92 ? 6.656 9.07 14.656 1 92.75 92 HIS A N 1
ATOM 736 C CA . HIS A 1 92 ? 7.832 9.578 15.359 1 92.75 92 HIS A CA 1
ATOM 737 C C . HIS A 1 92 ? 7.664 9.469 16.875 1 92.75 92 HIS A C 1
ATOM 739 O O . HIS A 1 92 ? 8.625 9.664 17.625 1 92.75 92 HIS A O 1
ATOM 745 N N . ASN A 1 93 ? 6.449 9.188 17.344 1 94.25 93 ASN A N 1
ATOM 746 C CA . ASN A 1 93 ? 6.164 8.953 18.75 1 94.25 93 ASN A CA 1
ATOM 747 C C . ASN A 1 93 ? 4.969 8.023 18.938 1 94.25 93 ASN A C 1
ATOM 749 O O . ASN A 1 93 ? 4.449 7.473 17.969 1 94.25 93 ASN A O 1
ATOM 753 N N . SER A 1 94 ? 4.547 7.793 20.156 1 93 94 SER A N 1
ATOM 754 C CA . SER A 1 94 ? 3.479 6.852 20.469 1 93 94 SER A CA 1
ATOM 755 C C . SER A 1 94 ? 2.137 7.336 19.938 1 93 94 SER A C 1
ATOM 757 O O . SER A 1 94 ? 1.332 6.539 19.453 1 93 94 SER A O 1
ATOM 759 N N . ASP A 1 95 ? 1.864 8.609 19.969 1 91.44 95 ASP A N 1
ATOM 760 C CA . ASP A 1 95 ? 0.608 9.164 19.484 1 91.44 95 ASP A CA 1
ATOM 761 C C . ASP A 1 95 ? 0.498 9.016 17.969 1 91.44 95 ASP A C 1
ATOM 763 O O . ASP A 1 95 ? -0.532 8.57 17.453 1 91.44 95 ASP A O 1
ATOM 767 N N . SER A 1 96 ? 1.605 9.344 17.328 1 91.5 96 SER A N 1
ATOM 768 C CA . SER A 1 96 ? 1.592 9.219 15.867 1 91.5 96 SER A CA 1
ATOM 769 C C . SER A 1 96 ? 1.517 7.762 15.438 1 91.5 96 SER A C 1
ATOM 771 O O . SER A 1 96 ? 0.919 7.445 14.406 1 91.5 96 SER A O 1
ATOM 773 N N . PHE A 1 97 ? 2.082 6.891 16.234 1 93.88 97 PHE A N 1
ATOM 774 C CA . PHE A 1 97 ? 1.955 5.465 15.945 1 93.88 97 PHE A CA 1
ATOM 775 C C . PHE A 1 97 ? 0.5 5.023 16.047 1 93.88 97 PHE A C 1
ATOM 777 O O . PHE A 1 97 ? 0.008 4.301 15.172 1 93.88 97 PHE A O 1
ATOM 784 N N . TYR A 1 98 ? -0.144 5.445 17.109 1 91.06 98 TYR A N 1
ATOM 785 C CA . TYR A 1 98 ? -1.546 5.09 17.297 1 91.06 98 TYR A CA 1
ATOM 786 C C . TYR A 1 98 ? -2.387 5.539 16.109 1 91.06 98 TYR A C 1
ATOM 788 O O . TYR A 1 98 ? -3.188 4.766 15.586 1 91.06 98 TYR A O 1
ATOM 796 N N . TYR A 1 99 ? -2.188 6.695 15.664 1 90.44 99 TYR A N 1
ATOM 797 C CA . TYR A 1 99 ? -2.953 7.223 14.539 1 90.44 99 TYR A CA 1
ATOM 798 C C . TYR A 1 99 ? -2.658 6.441 13.266 1 90.44 99 TYR A C 1
ATOM 800 O O . TYR A 1 99 ? -3.572 6.109 12.508 1 90.44 99 TYR A O 1
ATOM 808 N N . CYS A 1 100 ? -1.409 6.184 13.117 1 93.31 100 CYS A N 1
ATOM 809 C CA . CYS A 1 100 ? -1.014 5.414 11.945 1 93.31 100 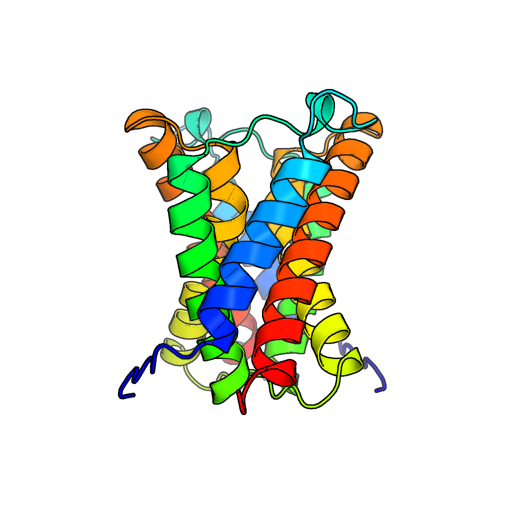CYS A CA 1
ATOM 810 C C . CYS A 1 100 ? -1.62 4.016 11.984 1 93.31 100 CYS A C 1
ATOM 812 O O . CYS A 1 100 ? -2.039 3.49 10.945 1 93.31 100 CYS A O 1
ATOM 814 N N . PHE A 1 101 ? -1.682 3.48 13.188 1 94.44 101 PHE A N 1
ATOM 815 C CA . PHE A 1 101 ? -2.23 2.141 13.367 1 94.44 101 PHE A CA 1
ATOM 816 C C . PHE A 1 101 ? -3.725 2.125 13.07 1 94.44 101 PHE A C 1
ATOM 818 O O . PHE A 1 101 ? -4.219 1.229 12.383 1 94.44 101 PHE A O 1
ATOM 825 N N . VAL A 1 102 ? -4.457 3.068 13.531 1 93.19 102 VAL A N 1
ATOM 826 C CA . VAL A 1 102 ? -5.891 3.174 13.281 1 93.19 102 VAL A CA 1
ATOM 827 C C . VAL A 1 102 ? -6.141 3.383 11.789 1 93.19 102 VAL A C 1
ATOM 829 O O . VAL A 1 102 ? -7.066 2.799 11.227 1 93.19 102 VAL A O 1
ATOM 832 N N . HIS A 1 103 ? -5.309 4.215 11.211 1 94.19 103 HIS A N 1
ATOM 833 C CA . HIS A 1 103 ? -5.387 4.43 9.773 1 94.19 103 HIS A CA 1
ATOM 834 C C . HIS A 1 103 ? -5.16 3.133 9 1 94.19 103 HIS A C 1
ATOM 836 O O . HIS A 1 103 ? -5.875 2.844 8.039 1 94.19 103 HIS A O 1
ATOM 842 N N . ALA A 1 104 ? -4.223 2.365 9.469 1 96 104 ALA A N 1
ATOM 843 C CA . ALA A 1 104 ? -3.934 1.08 8.836 1 96 104 ALA A CA 1
ATOM 844 C C . ALA A 1 104 ? -5.09 0.101 9.023 1 96 104 ALA A C 1
ATOM 846 O O . ALA A 1 104 ? -5.375 -0.71 8.141 1 96 104 ALA A O 1
ATOM 847 N N . LEU A 1 105 ? -5.711 0.172 10.156 1 96.12 105 LEU A N 1
ATOM 848 C CA . LEU A 1 105 ? -6.867 -0.68 10.406 1 96.12 105 LEU A CA 1
ATOM 849 C C . LEU A 1 105 ? -7.992 -0.37 9.43 1 96.12 105 LEU A C 1
ATOM 851 O O . LEU A 1 105 ? -8.68 -1.28 8.953 1 96.12 105 LEU A O 1
ATOM 855 N N . HIS A 1 106 ? -8.172 0.848 9.195 1 96 106 HIS A N 1
ATOM 856 C CA . HIS A 1 106 ? -9.141 1.235 8.172 1 96 106 HIS A CA 1
ATOM 857 C C . HIS A 1 106 ? -8.789 0.635 6.816 1 96 106 HIS A C 1
ATOM 859 O O . HIS A 1 106 ? -9.656 0.097 6.129 1 96 106 HIS A O 1
ATOM 865 N N . LYS A 1 107 ? -7.531 0.664 6.422 1 97.56 107 LYS A N 1
ATOM 866 C CA . LYS A 1 107 ? -7.098 0.109 5.145 1 97.56 107 LYS A CA 1
ATOM 867 C C . LYS A 1 107 ? -7.305 -1.402 5.102 1 97.56 107 LYS A C 1
ATOM 869 O O . LYS A 1 107 ? -7.688 -1.953 4.066 1 97.56 107 LYS A O 1
ATOM 874 N N . PHE A 1 108 ? -7.039 -1.996 6.23 1 98.44 108 PHE A N 1
ATOM 875 C CA . PHE A 1 108 ? -7.293 -3.43 6.32 1 98.44 108 PHE A CA 1
ATOM 876 C C . PHE A 1 108 ? -8.766 -3.738 6.059 1 98.44 108 PHE A C 1
ATOM 878 O O . PHE A 1 108 ? -9.086 -4.633 5.273 1 98.44 108 PHE A O 1
ATOM 885 N N . THR A 1 109 ? -9.594 -3.008 6.707 1 98.25 109 THR A N 1
ATOM 886 C CA . THR A 1 109 ? -11.031 -3.26 6.629 1 98.25 109 THR A CA 1
ATOM 887 C C . THR A 1 109 ? -11.539 -3.084 5.199 1 98.25 109 THR A C 1
ATOM 889 O O . THR A 1 109 ? -12.312 -3.9 4.707 1 98.25 109 THR A O 1
ATOM 892 N N . ILE A 1 110 ? -11.047 -2.076 4.523 1 98.12 110 ILE A N 1
ATOM 893 C CA . ILE A 1 110 ? -11.578 -1.833 3.188 1 98.12 110 ILE A CA 1
ATOM 894 C C . ILE A 1 110 ? -10.984 -2.842 2.207 1 98.12 110 ILE A C 1
ATOM 896 O O . ILE A 1 110 ? -11.656 -3.291 1.281 1 98.12 110 ILE A O 1
ATOM 900 N N . LEU A 1 111 ? -9.727 -3.213 2.352 1 98.69 111 LEU A N 1
ATOM 901 C CA . LEU A 1 111 ? -9.117 -4.246 1.519 1 98.69 111 LEU A CA 1
ATOM 902 C C . LEU A 1 111 ? -9.836 -5.582 1.705 1 98.69 111 LEU A C 1
ATOM 904 O O . LEU A 1 111 ? -10.078 -6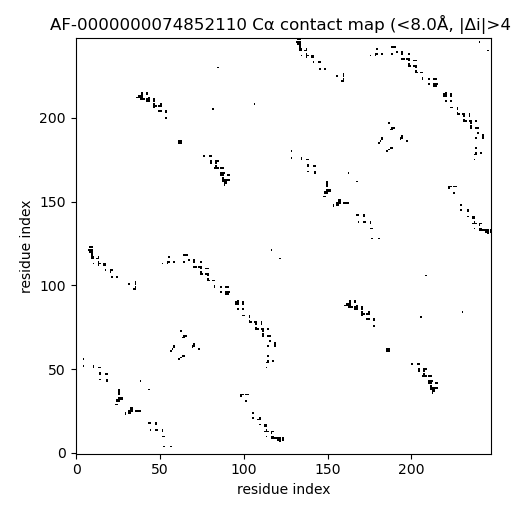.301 0.734 1 98.69 111 LEU A O 1
ATOM 908 N N . PHE A 1 112 ? -10.141 -5.855 2.938 1 98.56 112 PHE A N 1
ATOM 909 C CA . PHE A 1 112 ? -10.867 -7.082 3.24 1 98.56 112 PHE A CA 1
ATOM 910 C C . PHE A 1 112 ? -12.258 -7.062 2.613 1 98.56 112 PHE A C 1
ATOM 912 O O . PHE A 1 112 ? -12.672 -8.039 1.983 1 98.56 112 PHE A O 1
ATOM 919 N N . ALA A 1 113 ? -12.945 -6 2.803 1 98.31 113 ALA A N 1
ATOM 920 C CA . ALA A 1 113 ? -14.297 -5.871 2.26 1 98.31 113 ALA A CA 1
ATOM 921 C C . ALA A 1 113 ? -14.297 -6.062 0.745 1 98.31 113 ALA A C 1
ATOM 923 O O . ALA A 1 113 ? -15.141 -6.777 0.204 1 98.31 113 ALA A O 1
ATOM 924 N N . VAL A 1 114 ? -13.398 -5.395 0.065 1 98.25 114 VAL A N 1
ATOM 925 C CA . VAL A 1 114 ? -13.328 -5.508 -1.388 1 98.25 114 VAL A CA 1
ATOM 926 C C . VAL A 1 114 ? -13.055 -6.957 -1.78 1 98.25 114 VAL A C 1
ATOM 928 O O . VAL A 1 114 ? -13.758 -7.527 -2.613 1 98.25 114 VAL A O 1
ATOM 931 N N . SER A 1 115 ? -12.039 -7.555 -1.202 1 97.69 115 SER A N 1
ATOM 932 C CA . SER A 1 115 ? -11.648 -8.922 -1.536 1 97.69 115 SER A CA 1
ATOM 933 C C . SER A 1 115 ? -12.789 -9.898 -1.256 1 97.69 115 SER A C 1
ATOM 935 O O . SER A 1 115 ? -13.039 -10.812 -2.047 1 97.69 115 SER A O 1
ATOM 937 N N . PHE A 1 116 ? -13.422 -9.688 -0.141 1 96.94 116 PHE A N 1
ATOM 938 C CA . PHE A 1 116 ? -14.539 -10.539 0.24 1 96.94 116 PHE A CA 1
ATOM 939 C C . PHE A 1 116 ? -15.688 -10.406 -0.761 1 96.94 116 PHE A C 1
ATOM 941 O O . PHE A 1 116 ? -16.234 -11.414 -1.219 1 96.94 116 PHE A O 1
ATOM 948 N N . CYS A 1 117 ? -16.047 -9.219 -1.12 1 96.75 117 CYS A N 1
ATOM 949 C CA . CYS A 1 117 ? -17.156 -8.984 -2.051 1 96.75 117 CYS A CA 1
ATOM 950 C C . CYS A 1 117 ? -16.844 -9.578 -3.42 1 96.75 117 CYS A C 1
ATOM 952 O O . CYS A 1 117 ? -17.719 -10.156 -4.059 1 96.75 117 CYS A O 1
ATOM 954 N N . LEU A 1 118 ? -15.633 -9.453 -3.875 1 95.19 118 LEU A N 1
ATOM 955 C CA . LEU A 1 118 ? -15.25 -9.93 -5.199 1 95.19 118 LEU A CA 1
ATOM 956 C C . LEU A 1 118 ? -15.383 -11.453 -5.289 1 95.19 118 LEU A C 1
ATOM 958 O O . LEU A 1 118 ? -15.688 -11.984 -6.355 1 95.19 118 LEU A O 1
ATOM 962 N N . VAL A 1 119 ? -15.18 -12.07 -4.23 1 92.12 119 VAL A N 1
ATOM 963 C CA . VAL A 1 119 ? -15.219 -13.531 -4.234 1 92.12 119 VAL A CA 1
ATOM 964 C C . VAL A 1 119 ? -16.625 -14.016 -3.916 1 92.12 119 VAL A C 1
ATOM 966 O O . VAL A 1 119 ? -17.141 -14.93 -4.566 1 92.12 119 VAL A O 1
ATOM 969 N N . HIS A 1 120 ? -17.234 -13.414 -2.953 1 92.19 120 HIS A N 1
ATOM 970 C CA . HIS A 1 120 ? -18.531 -13.867 -2.467 1 92.19 120 HIS A CA 1
ATOM 971 C C . HIS A 1 120 ? -19.641 -13.562 -3.477 1 92.19 120 HIS A C 1
ATOM 973 O O . HIS A 1 120 ? -20.562 -14.359 -3.646 1 92.19 120 HIS A O 1
ATOM 979 N N . PHE A 1 121 ? -19.562 -12.539 -4.199 1 91.38 121 PHE A N 1
ATOM 980 C CA . PHE A 1 121 ? -20.625 -12.133 -5.109 1 91.38 121 PHE A CA 1
ATOM 981 C C . PHE A 1 121 ? -20.203 -12.352 -6.559 1 91.38 121 PHE A C 1
ATOM 983 O O . PHE A 1 121 ? -20.75 -11.734 -7.469 1 91.38 121 PHE A O 1
ATOM 990 N N . LYS A 1 122 ? -19.234 -13.125 -6.766 1 85.44 122 LYS A N 1
ATOM 991 C CA . LYS A 1 122 ? -18.703 -13.383 -8.102 1 85.44 122 LYS A CA 1
ATOM 992 C C . LYS A 1 122 ? -19.781 -13.945 -9.023 1 85.44 122 LYS A C 1
ATOM 994 O O . LYS A 1 122 ? -19.75 -13.727 -10.234 1 85.44 122 LYS A O 1
ATOM 999 N N . HIS A 1 123 ? -20.688 -14.695 -8.539 1 78.94 123 HIS A N 1
ATOM 1000 C CA . HIS A 1 123 ? -21.672 -15.406 -9.359 1 78.94 123 HIS A CA 1
ATOM 1001 C C . HIS A 1 123 ? -23.016 -14.68 -9.367 1 78.94 123 HIS A C 1
ATOM 1003 O O . HIS A 1 123 ? -24.016 -15.227 -9.844 1 78.94 123 HIS A O 1
ATOM 1009 N N . VAL A 1 124 ? -22.922 -13.586 -8.836 1 72.94 124 VAL A N 1
ATOM 1010 C CA . VAL A 1 124 ? -24.156 -12.797 -8.938 1 72.94 124 VAL A CA 1
ATOM 1011 C C . VAL A 1 124 ? -24.203 -12.086 -10.289 1 72.94 124 VAL A C 1
ATOM 1013 O O . VAL A 1 124 ? -23.188 -11.562 -10.758 1 72.94 124 VAL A O 1
ATOM 1016 N N . MET B 1 1 ? 1.372 -22.953 7.59 1 39.59 1 MET B N 1
ATOM 1017 C CA . MET B 1 1 ? 2.332 -22.281 6.707 1 39.59 1 MET B CA 1
ATOM 1018 C C . MET B 1 1 ? 3.562 -21.828 7.484 1 39.59 1 MET B C 1
ATOM 1020 O O . MET B 1 1 ? 3.451 -21.047 8.43 1 39.59 1 MET B O 1
ATOM 1024 N N . ASP B 1 2 ? 4.625 -22.641 7.559 1 44.62 2 ASP B N 1
ATOM 1025 C CA . ASP B 1 2 ? 5.871 -22.297 8.242 1 44.62 2 ASP B CA 1
ATOM 1026 C C . ASP B 1 2 ? 6.547 -21.094 7.59 1 44.62 2 ASP B C 1
ATOM 1028 O O . ASP B 1 2 ? 6.867 -21.125 6.398 1 44.62 2 ASP B O 1
ATOM 1032 N N . ILE B 1 3 ? 6.332 -19.844 8.094 1 49.34 3 ILE B N 1
ATOM 1033 C CA . ILE B 1 3 ? 7.059 -18.656 7.648 1 49.34 3 ILE B CA 1
ATOM 1034 C C . ILE B 1 3 ? 8.555 -18.859 7.844 1 49.34 3 ILE B C 1
ATOM 1036 O O . ILE B 1 3 ? 9.062 -18.766 8.961 1 49.34 3 ILE B O 1
ATOM 1040 N N . ASN B 1 4 ? 9.188 -19.641 7.094 1 54.66 4 ASN B N 1
ATOM 1041 C CA . ASN B 1 4 ? 10.633 -19.781 7.141 1 54.66 4 ASN B CA 1
ATOM 1042 C C . ASN B 1 4 ? 11.328 -18.656 6.383 1 54.66 4 ASN B C 1
ATOM 1044 O O . ASN B 1 4 ? 11.469 -18.719 5.16 1 54.66 4 ASN B O 1
ATOM 1048 N N . ILE B 1 5 ? 11.445 -17.5 7.133 1 58.5 5 ILE B N 1
ATOM 1049 C CA . ILE B 1 5 ? 12.172 -16.391 6.512 1 58.5 5 ILE B CA 1
ATOM 1050 C C . ILE B 1 5 ? 13.68 -16.625 6.633 1 58.5 5 ILE B C 1
ATOM 1052 O O . ILE B 1 5 ? 14.25 -16.484 7.715 1 58.5 5 ILE B O 1
ATOM 1056 N N . LYS B 1 6 ? 14.234 -17.297 5.648 1 66.25 6 LYS B N 1
ATOM 1057 C CA . LYS B 1 6 ? 15.688 -17.422 5.621 1 66.25 6 LYS B CA 1
ATOM 1058 C C . LYS B 1 6 ? 16.344 -16.109 5.227 1 66.25 6 LYS B C 1
ATOM 1060 O O . LYS B 1 6 ? 16.125 -15.602 4.125 1 66.25 6 LYS B O 1
ATOM 1065 N N . LEU B 1 7 ? 16.875 -15.5 6.293 1 75.88 7 LEU B N 1
ATOM 1066 C CA . LEU B 1 7 ? 17.641 -14.289 6.031 1 75.88 7 LEU B CA 1
ATOM 1067 C C . LEU B 1 7 ? 18.797 -14.578 5.066 1 75.88 7 LEU B C 1
ATOM 1069 O O . LEU B 1 7 ? 19.5 -15.57 5.227 1 75.88 7 LEU B O 1
ATOM 1073 N N . ASN B 1 8 ? 18.672 -13.961 3.889 1 86.25 8 ASN B N 1
ATOM 1074 C CA . ASN B 1 8 ? 19.766 -14.094 2.928 1 86.25 8 ASN B CA 1
ATOM 1075 C C . ASN B 1 8 ? 20.375 -12.734 2.578 1 86.25 8 ASN B C 1
ATOM 1077 O O . ASN B 1 8 ? 19.828 -11.695 2.947 1 86.25 8 ASN B O 1
ATOM 1081 N N . VAL B 1 9 ? 21.5 -12.789 2.078 1 91.94 9 VAL B N 1
ATOM 1082 C CA . VAL B 1 9 ? 22.281 -11.602 1.745 1 91.94 9 VAL B CA 1
ATOM 1083 C C . VAL B 1 9 ? 21.469 -10.68 0.845 1 91.94 9 VAL B C 1
ATOM 1085 O O . VAL B 1 9 ? 21.578 -9.461 0.935 1 91.94 9 VAL B O 1
ATOM 1088 N N . ALA B 1 10 ? 20.609 -11.219 0.038 1 94.5 10 ALA B N 1
ATOM 1089 C CA . ALA B 1 10 ? 19.766 -10.438 -0.848 1 94.5 10 ALA B CA 1
ATOM 1090 C C . ALA B 1 10 ? 18.859 -9.5 -0.051 1 94.5 10 ALA B C 1
ATOM 1092 O O . ALA B 1 10 ? 18.641 -8.352 -0.449 1 94.5 10 ALA B O 1
ATOM 1093 N N . MET B 1 11 ? 18.406 -9.953 1.053 1 95.94 11 MET B N 1
ATOM 1094 C CA . MET B 1 11 ? 17.516 -9.148 1.899 1 95.94 11 MET B CA 1
ATOM 1095 C C . MET B 1 11 ? 18.281 -7.969 2.504 1 95.94 11 MET B C 1
ATOM 1097 O O . MET B 1 11 ? 17.75 -6.859 2.584 1 95.94 11 MET B O 1
ATOM 1101 N N . LEU B 1 12 ? 19.484 -8.242 2.914 1 95.81 12 LEU B N 1
ATOM 1102 C CA . LEU B 1 12 ? 20.312 -7.172 3.473 1 95.81 12 LEU B CA 1
ATOM 1103 C C . LEU B 1 12 ? 20.625 -6.109 2.422 1 95.81 12 LEU B C 1
ATOM 1105 O O . LEU B 1 12 ? 20.516 -4.914 2.695 1 95.81 12 LEU B O 1
ATOM 1109 N N . ILE B 1 13 ? 20.938 -6.559 1.251 1 97.19 13 ILE B N 1
ATOM 1110 C CA . ILE B 1 13 ? 21.219 -5.641 0.152 1 97.19 13 ILE B CA 1
ATOM 1111 C C . ILE B 1 13 ? 19.984 -4.809 -0.151 1 97.19 13 ILE B C 1
ATOM 1113 O O . ILE B 1 13 ? 20.078 -3.602 -0.388 1 97.19 13 ILE B O 1
ATOM 1117 N N . ALA B 1 14 ? 18.859 -5.441 -0.129 1 97.88 14 ALA B N 1
ATOM 1118 C CA . ALA B 1 14 ? 17.609 -4.746 -0.399 1 97.88 14 ALA B CA 1
ATOM 1119 C C . ALA B 1 14 ? 17.359 -3.648 0.628 1 97.88 14 ALA B C 1
ATOM 1121 O O . ALA B 1 14 ? 16.969 -2.531 0.27 1 97.88 14 ALA B O 1
ATOM 1122 N N . VAL B 1 15 ? 17.578 -3.928 1.89 1 97.62 15 VAL B N 1
ATOM 1123 C CA . VAL B 1 15 ? 17.344 -2.947 2.945 1 97.62 15 VAL B CA 1
ATOM 1124 C C . VAL B 1 15 ? 18.281 -1.752 2.752 1 97.62 15 VAL B C 1
ATOM 1126 O O . VAL B 1 15 ? 17.844 -0.6 2.852 1 97.62 15 VAL B O 1
ATOM 1129 N N . VAL B 1 16 ? 19.453 -2.027 2.455 1 97.25 16 VAL B N 1
ATOM 1130 C CA . VAL B 1 16 ? 20.438 -0.97 2.26 1 97.25 16 VAL B CA 1
ATOM 1131 C C . VAL B 1 16 ? 20.062 -0.134 1.037 1 97.25 16 VAL B C 1
ATOM 1133 O O . VAL B 1 16 ? 20.141 1.097 1.073 1 97.25 16 VAL B O 1
ATOM 1136 N N . ALA B 1 17 ? 19.719 -0.787 -0.015 1 97.81 17 ALA B N 1
ATOM 1137 C CA . ALA B 1 17 ? 19.328 -0.089 -1.237 1 97.81 17 ALA B CA 1
ATOM 1138 C C . ALA B 1 17 ? 18.156 0.847 -0.986 1 97.81 17 ALA B C 1
ATOM 1140 O O . ALA B 1 17 ? 18.156 1.998 -1.427 1 97.81 17 ALA B O 1
ATOM 1141 N N . VAL B 1 18 ? 17.141 0.334 -0.323 1 97.81 18 VAL B N 1
ATOM 1142 C CA . VAL B 1 18 ? 15.945 1.13 -0.046 1 97.81 18 VAL B CA 1
ATOM 1143 C C . VAL B 1 18 ? 16.328 2.357 0.779 1 97.81 18 VAL B C 1
ATOM 1145 O O . VAL B 1 18 ? 15.875 3.469 0.494 1 97.81 18 VAL B O 1
ATOM 1148 N N . GLU B 1 19 ? 17.125 2.162 1.767 1 96.62 19 GLU B N 1
ATOM 1149 C CA . GLU B 1 19 ? 17.531 3.281 2.613 1 96.62 19 GLU B CA 1
ATOM 1150 C C . GLU B 1 19 ? 18.359 4.293 1.835 1 96.62 19 GLU B C 1
ATOM 1152 O O . GLU B 1 19 ? 18.172 5.504 1.974 1 96.62 19 GLU B O 1
ATOM 1157 N N . ALA B 1 20 ? 19.25 3.807 1.046 1 95.88 20 ALA B N 1
ATOM 1158 C CA . ALA B 1 20 ? 20.062 4.695 0.215 1 95.88 20 ALA B CA 1
ATOM 1159 C C . ALA B 1 20 ? 19.188 5.527 -0.712 1 95.88 20 ALA B C 1
ATOM 1161 O O . ALA B 1 20 ? 19.359 6.746 -0.816 1 95.88 20 ALA B O 1
ATOM 1162 N N . ILE B 1 21 ? 18.25 4.902 -1.375 1 95.88 21 ILE B N 1
ATOM 1163 C CA . ILE B 1 21 ? 17.344 5.586 -2.281 1 95.88 21 ILE B CA 1
ATOM 1164 C C . ILE B 1 21 ? 16.547 6.645 -1.516 1 95.88 21 ILE B C 1
ATOM 1166 O O . ILE B 1 21 ? 16.406 7.773 -1.985 1 95.88 21 ILE B O 1
ATOM 1170 N N . SER B 1 22 ? 16.078 6.305 -0.342 1 95 22 SER B N 1
ATOM 1171 C CA . SER B 1 22 ? 15.273 7.219 0.454 1 95 22 SER B CA 1
ATOM 1172 C C . SER B 1 22 ? 16.094 8.406 0.95 1 95 22 SER B C 1
ATOM 1174 O O . SER B 1 22 ? 15.602 9.531 0.993 1 95 22 SER B O 1
ATOM 1176 N N . MET B 1 23 ? 17.312 8.148 1.303 1 90.75 23 MET B N 1
ATOM 1177 C CA . MET B 1 23 ? 18.188 9.227 1.748 1 90.75 23 MET B CA 1
ATOM 1178 C C . MET B 1 23 ? 18.422 10.234 0.626 1 90.75 23 MET B C 1
ATOM 1180 O O . MET B 1 23 ? 18.406 11.445 0.859 1 90.75 23 MET B O 1
ATOM 1184 N N . VAL B 1 24 ? 18.578 9.695 -0.532 1 90.75 24 VAL B N 1
ATOM 1185 C CA . VAL B 1 24 ? 18.797 10.578 -1.676 1 90.75 24 VAL B CA 1
ATOM 1186 C C . VAL B 1 24 ? 17.5 11.305 -2.021 1 90.75 24 VAL B C 1
ATOM 1188 O O . VAL B 1 24 ? 17.516 12.508 -2.303 1 90.75 24 VAL B O 1
ATOM 1191 N N . TRP B 1 25 ? 16.359 10.578 -1.95 1 91.81 25 TRP B N 1
ATOM 1192 C CA . TRP B 1 25 ? 15.062 11.133 -2.309 1 91.81 25 TRP B CA 1
ATOM 1193 C C . TRP B 1 25 ? 14.688 12.273 -1.372 1 91.81 25 TRP B C 1
ATOM 1195 O O . TRP B 1 25 ? 14.141 13.289 -1.811 1 91.81 25 TRP B O 1
ATOM 1205 N N . TYR B 1 26 ? 14.945 12.156 -0.153 1 89.25 26 TYR B N 1
ATOM 1206 C CA . TYR B 1 26 ? 14.5 13.125 0.844 1 89.25 26 TYR B CA 1
ATOM 1207 C C . TYR B 1 26 ? 15.656 14.008 1.295 1 89.25 26 TYR B C 1
ATOM 1209 O O . TYR B 1 26 ? 15.562 14.688 2.32 1 89.25 26 TYR B O 1
ATOM 1217 N N . ALA B 1 27 ? 16.641 14.008 0.524 1 86 27 ALA B N 1
ATOM 1218 C CA . ALA B 1 27 ? 17.781 14.875 0.816 1 86 27 ALA B CA 1
ATOM 1219 C C . ALA B 1 27 ? 17.391 16.344 0.666 1 86 27 ALA B C 1
ATOM 1221 O O . ALA B 1 27 ? 16.516 16.688 -0.123 1 86 27 ALA B O 1
ATOM 1222 N N . HIS B 1 28 ? 17.922 17.219 1.453 1 80.12 28 HIS B N 1
ATOM 1223 C CA . HIS B 1 28 ? 17.656 18.641 1.477 1 80.12 28 HIS B CA 1
ATOM 1224 C C . HIS B 1 28 ? 17.828 19.266 0.093 1 80.12 28 HIS B C 1
ATOM 1226 O O . HIS B 1 28 ? 17.109 20.203 -0.267 1 80.12 28 HIS B O 1
ATOM 1232 N N . GLY B 1 29 ? 18.578 18.797 -0.775 1 75.69 29 GLY B N 1
ATOM 1233 C CA . GLY B 1 29 ? 18.844 19.391 -2.074 1 75.69 29 GLY B CA 1
ATOM 1234 C C . GLY B 1 29 ? 17.984 18.828 -3.184 1 75.69 29 GLY B C 1
ATOM 1235 O O . GLY B 1 29 ? 18.047 19.297 -4.324 1 75.69 29 GLY B O 1
ATOM 1236 N N . SER B 1 30 ? 17.094 18.047 -2.689 1 75.62 30 SER B N 1
ATOM 1237 C CA . SER B 1 30 ? 16.266 17.469 -3.738 1 75.62 30 SER B CA 1
ATOM 1238 C C . SER B 1 30 ? 15.109 18.406 -4.094 1 75.62 30 SER B C 1
ATOM 1240 O O . SER B 1 30 ? 14.578 19.094 -3.227 1 75.62 30 SER B O 1
ATOM 1242 N N . PRO B 1 31 ? 14.758 18.453 -5.367 1 76.62 31 PRO B N 1
ATOM 1243 C CA . PRO B 1 31 ? 13.695 19.359 -5.801 1 76.62 31 PRO B CA 1
ATOM 1244 C C . PRO B 1 31 ? 12.367 19.109 -5.098 1 76.62 31 PRO B C 1
ATOM 1246 O O . PRO B 1 31 ? 11.555 20.031 -4.949 1 76.62 31 PRO B O 1
ATOM 1249 N N . TRP B 1 32 ? 12.148 17.875 -4.629 1 71.81 32 TRP B N 1
ATOM 1250 C CA . TRP B 1 32 ? 10.859 17.531 -4.047 1 71.81 32 TRP B CA 1
ATOM 1251 C C . TRP B 1 32 ? 11 17.219 -2.557 1 71.81 32 TRP B C 1
ATOM 1253 O O . TRP B 1 32 ? 10 17.078 -1.852 1 71.81 32 TRP B O 1
ATOM 1263 N N . GLY B 1 33 ? 12.195 17.094 -2.109 1 61.53 33 GLY B N 1
ATOM 1264 C CA . GLY B 1 33 ? 12.461 16.562 -0.781 1 61.53 33 GLY B CA 1
ATOM 1265 C C . GLY B 1 33 ? 11.695 17.297 0.314 1 61.53 33 GLY B C 1
ATOM 1266 O O . GLY B 1 33 ? 11 16.656 1.111 1 61.53 33 GLY B O 1
ATOM 1267 N N . ARG B 1 34 ? 11.719 18.484 0.307 1 63.34 34 ARG B N 1
ATOM 1268 C CA . ARG B 1 34 ? 11.117 19.25 1.396 1 63.34 34 ARG B CA 1
ATOM 1269 C C . ARG B 1 34 ? 9.594 19.25 1.293 1 63.34 34 ARG B C 1
ATOM 1271 O O . ARG B 1 34 ? 8.898 19.469 2.287 1 63.34 34 ARG B O 1
ATOM 1278 N N . ARG B 1 35 ? 9.219 18.859 0.198 1 68.25 35 ARG B N 1
ATOM 1279 C CA . ARG B 1 35 ? 7.785 19 -0.051 1 68.25 35 ARG B CA 1
ATOM 1280 C C . ARG B 1 35 ? 7.043 17.703 0.244 1 68.25 35 ARG B C 1
ATOM 1282 O O . ARG B 1 35 ? 5.855 17.719 0.572 1 68.25 35 ARG B O 1
ATOM 1289 N N . VAL B 1 36 ? 7.777 16.594 0.173 1 67.44 36 VAL B N 1
ATOM 1290 C CA . VAL B 1 36 ? 7.09 15.312 0.264 1 67.44 36 VAL B CA 1
ATOM 1291 C C . VAL B 1 36 ? 7.066 14.844 1.716 1 67.44 36 VAL B C 1
ATOM 1293 O O . VAL B 1 36 ? 6.25 13.992 2.086 1 67.44 36 VAL B O 1
ATOM 1296 N N . GLY B 1 37 ? 7.676 15.609 2.531 1 71.69 37 GLY B N 1
ATOM 1297 C CA . GLY B 1 37 ? 7.496 15.312 3.943 1 71.69 37 GLY B CA 1
ATOM 1298 C C . GLY B 1 37 ? 8.758 14.812 4.613 1 71.69 37 GLY B C 1
ATOM 1299 O O . GLY B 1 37 ? 9.805 14.688 3.967 1 71.69 37 GLY B O 1
ATOM 1300 N N . ASP B 1 38 ? 8.555 14.547 5.859 1 83.69 38 ASP B N 1
ATOM 1301 C CA . ASP B 1 38 ? 9.641 14.07 6.703 1 83.69 38 ASP B CA 1
ATOM 1302 C C . ASP B 1 38 ? 9.68 12.547 6.734 1 83.69 38 ASP B C 1
ATOM 1304 O O . ASP B 1 38 ? 8.711 11.883 6.355 1 83.69 38 ASP B O 1
ATOM 1308 N N . ARG B 1 39 ? 10.852 12.094 6.957 1 89.94 39 ARG B N 1
ATOM 1309 C CA . ARG B 1 39 ? 11.086 10.664 7.156 1 89.94 39 ARG B CA 1
ATOM 1310 C C . ARG B 1 39 ? 11.867 10.414 8.438 1 89.94 39 ARG B C 1
ATOM 1312 O O . ARG B 1 39 ? 12.977 10.93 8.609 1 89.94 39 ARG B O 1
ATOM 1319 N N . TYR B 1 40 ? 11.367 9.641 9.297 1 92.5 40 TYR B N 1
ATOM 1320 C CA . TYR B 1 40 ? 11.984 9.352 10.586 1 92.5 40 TYR B CA 1
ATOM 1321 C C . TYR B 1 40 ? 12.867 8.117 10.5 1 92.5 40 TYR B C 1
ATOM 1323 O O . TYR B 1 40 ? 12.375 7.008 10.266 1 92.5 40 TYR B O 1
ATOM 1331 N N . PHE B 1 41 ? 14.016 8.281 10.867 1 92.12 41 PHE B N 1
ATOM 1332 C CA . PHE B 1 41 ? 15.07 7.336 10.508 1 92.12 41 PHE B CA 1
ATOM 1333 C C . PHE B 1 41 ? 14.836 5.988 11.172 1 92.12 41 PHE B C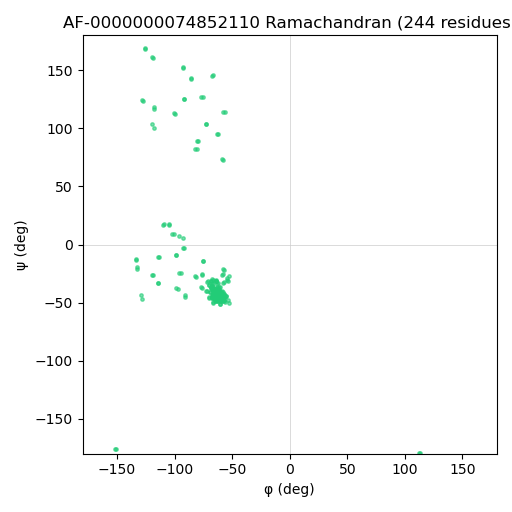 1
ATOM 1335 O O . PHE B 1 41 ? 14.852 4.949 10.508 1 92.12 41 PHE B O 1
ATOM 1342 N N . ILE B 1 42 ? 14.594 5.91 12.469 1 94.12 42 ILE B N 1
ATOM 1343 C CA . ILE B 1 42 ? 14.438 4.645 13.18 1 94.12 42 ILE B CA 1
ATOM 1344 C C . ILE B 1 42 ? 13.211 3.902 12.656 1 94.12 42 ILE B C 1
ATOM 1346 O O . ILE B 1 42 ? 13.281 2.705 12.367 1 94.12 42 ILE B O 1
ATOM 1350 N N . THR B 1 43 ? 12.148 4.648 12.516 1 96.38 43 THR B N 1
ATOM 1351 C CA . THR B 1 43 ? 10.93 4.055 11.969 1 96.38 43 THR B CA 1
ATOM 1352 C C . THR B 1 43 ? 11.156 3.582 10.539 1 96.38 43 THR B C 1
ATOM 1354 O O . THR B 1 43 ? 10.656 2.531 10.133 1 96.38 43 THR B O 1
ATOM 1357 N N . ALA B 1 44 ? 11.961 4.273 9.812 1 96.81 44 ALA B N 1
ATOM 1358 C CA . ALA B 1 44 ? 12.25 3.93 8.422 1 96.81 44 ALA B CA 1
ATOM 1359 C C . ALA B 1 44 ? 13 2.604 8.328 1 96.81 44 ALA B C 1
ATOM 1361 O O . ALA B 1 44 ? 12.648 1.741 7.52 1 96.81 44 ALA B O 1
ATOM 1362 N N . ILE B 1 45 ? 13.922 2.432 9.164 1 96.5 45 ILE B N 1
ATOM 1363 C CA . ILE B 1 45 ? 14.727 1.215 9.125 1 96.5 45 ILE B CA 1
ATOM 1364 C C . ILE B 1 45 ? 13.844 0.007 9.445 1 96.5 45 ILE B C 1
ATOM 1366 O O . ILE B 1 45 ? 13.906 -1.012 8.75 1 96.5 45 ILE B O 1
ATOM 1370 N N . VAL B 1 46 ? 13.055 0.119 10.469 1 97.38 46 VAL B N 1
ATOM 1371 C CA . VAL B 1 46 ? 12.164 -0.965 10.859 1 97.38 46 VAL B CA 1
ATOM 1372 C C . VAL B 1 46 ? 11.195 -1.272 9.719 1 97.38 46 VAL B C 1
ATOM 1374 O O . VAL B 1 46 ? 10.969 -2.438 9.391 1 97.38 46 VAL B O 1
ATOM 1377 N N . CYS B 1 47 ? 10.688 -0.273 9.125 1 98.12 47 CYS B N 1
ATOM 1378 C CA . CYS B 1 47 ? 9.719 -0.44 8.047 1 98.12 47 CYS B CA 1
ATOM 1379 C C . CYS B 1 47 ? 10.391 -0.999 6.797 1 98.12 47 CYS B C 1
ATOM 1381 O O . CYS B 1 47 ? 9.773 -1.768 6.055 1 98.12 47 CYS B O 1
ATOM 1383 N N . ASP B 1 48 ? 11.648 -0.626 6.535 1 98.19 48 ASP B N 1
ATOM 1384 C CA . ASP B 1 48 ? 12.375 -1.178 5.398 1 98.19 48 ASP B CA 1
ATOM 1385 C C . ASP B 1 48 ? 12.586 -2.682 5.555 1 98.19 48 ASP B C 1
ATOM 1387 O O . ASP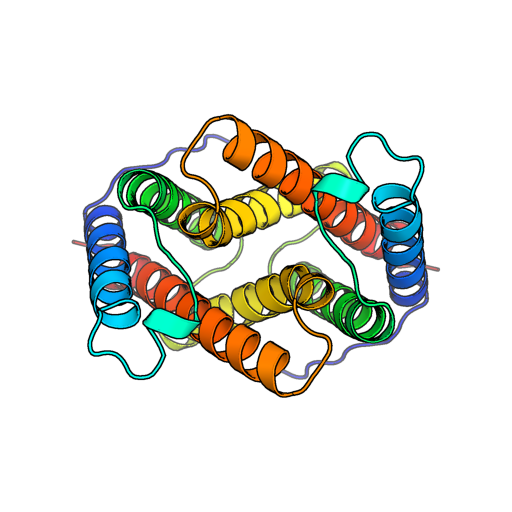 B 1 48 ? 12.398 -3.441 4.602 1 98.19 48 ASP B O 1
ATOM 1391 N N . ILE B 1 49 ? 12.977 -3.021 6.762 1 97.62 49 ILE B N 1
ATOM 1392 C CA . ILE B 1 49 ? 13.141 -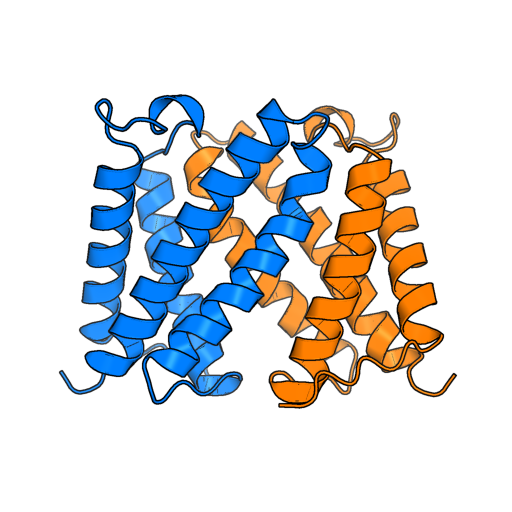4.445 7.047 1 97.62 49 ILE B CA 1
ATOM 1393 C C . ILE B 1 49 ? 11.805 -5.164 6.852 1 97.62 49 ILE B C 1
ATOM 1395 O O . ILE B 1 49 ? 11.75 -6.219 6.207 1 97.62 49 ILE B O 1
ATOM 1399 N N . GLY B 1 50 ? 10.758 -4.566 7.441 1 97.81 50 GLY B N 1
ATOM 1400 C CA . GLY B 1 50 ? 9.43 -5.141 7.258 1 97.81 50 GLY B CA 1
ATOM 1401 C C . GLY B 1 50 ? 9.023 -5.254 5.801 1 97.81 50 GLY B C 1
ATOM 1402 O O . GLY B 1 50 ? 8.484 -6.277 5.383 1 97.81 50 GLY B O 1
ATOM 1403 N N . LE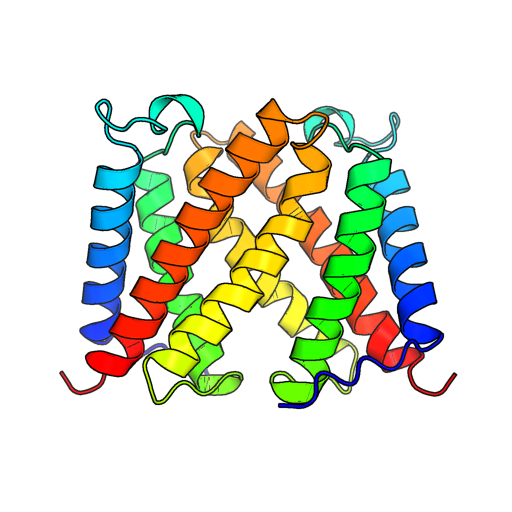U B 1 51 ? 9.297 -4.25 5.07 1 98.31 51 LEU B N 1
ATOM 1404 C CA . LEU B 1 51 ? 8.961 -4.219 3.65 1 98.31 51 LEU B CA 1
ATOM 1405 C C . LEU B 1 51 ? 9.656 -5.352 2.904 1 98.31 51 LEU B C 1
ATOM 1407 O O . LEU B 1 51 ? 9.039 -6.043 2.094 1 98.31 51 LEU B O 1
ATOM 1411 N N . VAL B 1 52 ? 10.914 -5.543 3.135 1 97.88 52 VAL B N 1
ATOM 1412 C CA . VAL B 1 52 ? 11.703 -6.57 2.471 1 97.88 52 VAL B CA 1
ATOM 1413 C C . VAL B 1 52 ? 11.156 -7.953 2.816 1 97.88 52 VAL B C 1
ATOM 1415 O O . VAL B 1 52 ? 11.016 -8.812 1.939 1 97.88 52 VAL B O 1
ATOM 1418 N N . VAL B 1 53 ? 10.797 -8.148 4.051 1 96.5 53 VAL B N 1
ATOM 1419 C CA . VAL B 1 53 ? 10.258 -9.43 4.496 1 96.5 53 VAL B CA 1
ATOM 1420 C C . VAL B 1 53 ? 8.906 -9.688 3.826 1 96.5 53 VAL B C 1
ATOM 1422 O O . VAL B 1 53 ? 8.648 -10.789 3.338 1 96.5 53 VAL B O 1
ATOM 1425 N N . ILE B 1 54 ? 8.094 -8.695 3.809 1 97 54 ILE B N 1
ATOM 1426 C CA . ILE B 1 54 ? 6.754 -8.82 3.236 1 97 54 ILE B CA 1
ATOM 1427 C C . ILE B 1 54 ? 6.859 -9.117 1.742 1 97 54 ILE B C 1
ATOM 1429 O O . ILE B 1 54 ? 6.188 -10.016 1.231 1 97 54 ILE B O 1
ATOM 1433 N N . LEU B 1 55 ? 7.707 -8.375 1.057 1 97.19 55 LEU B N 1
ATOM 1434 C CA . LEU B 1 55 ? 7.836 -8.57 -0.384 1 97.19 55 LEU B CA 1
ATOM 1435 C C . LEU B 1 55 ? 8.43 -9.938 -0.697 1 97.19 55 LEU B C 1
ATOM 1437 O O . LEU B 1 55 ? 8.039 -10.578 -1.674 1 97.19 55 LEU B O 1
ATOM 1441 N N . LYS B 1 56 ? 9.367 -10.344 0.064 1 95.44 56 LYS B N 1
ATOM 1442 C CA . LYS B 1 56 ? 9.898 -11.688 -0.137 1 95.44 56 LYS B CA 1
ATOM 1443 C C . LYS B 1 56 ? 8.805 -12.734 0.007 1 95.44 56 LYS B C 1
ATOM 1445 O O . LYS B 1 56 ? 8.727 -13.672 -0.792 1 95.44 56 LYS B O 1
ATOM 1450 N N . PHE B 1 57 ? 8.055 -12.531 1.02 1 93.31 57 PHE B N 1
ATOM 1451 C CA . PHE B 1 57 ? 6.957 -13.461 1.248 1 93.31 57 PHE B CA 1
ATOM 1452 C C . PHE B 1 57 ? 6 -13.469 0.06 1 93.31 57 PHE B C 1
ATOM 1454 O O . PHE B 1 57 ? 5.59 -14.531 -0.404 1 93.31 57 PHE B O 1
ATOM 1461 N N . ILE B 1 58 ? 5.652 -12.32 -0.412 1 93.81 58 ILE B N 1
ATOM 1462 C CA . ILE B 1 58 ? 4.742 -12.188 -1.543 1 93.81 58 ILE B CA 1
ATOM 1463 C C . ILE B 1 58 ? 5.352 -12.844 -2.779 1 93.81 58 ILE B C 1
ATOM 1465 O O . ILE B 1 58 ? 4.684 -13.602 -3.482 1 93.81 58 ILE B O 1
ATOM 1469 N N . ILE B 1 59 ? 6.578 -12.594 -3 1 93.56 59 ILE B N 1
ATOM 1470 C CA . ILE B 1 59 ? 7.266 -13.094 -4.188 1 93.56 59 ILE B CA 1
ATOM 1471 C C . ILE B 1 59 ? 7.406 -14.617 -4.098 1 93.56 59 ILE B C 1
ATOM 1473 O O . ILE B 1 59 ? 7.227 -15.32 -5.094 1 93.56 59 ILE B O 1
ATOM 1477 N N . ASP B 1 60 ? 7.629 -15.188 -3.008 1 91.44 60 ASP B N 1
ATOM 1478 C CA . ASP B 1 60 ? 7.855 -16.609 -2.828 1 91.44 60 ASP B CA 1
ATOM 1479 C C . ASP B 1 60 ? 6.547 -17.391 -2.912 1 91.44 60 ASP B C 1
ATOM 1481 O O . ASP B 1 60 ? 6.535 -18.562 -3.318 1 91.44 60 ASP B O 1
ATOM 1485 N N . ASN B 1 61 ? 5.438 -16.734 -2.6 1 90.69 61 ASN B N 1
ATOM 1486 C CA . ASN B 1 61 ? 4.234 -17.531 -2.412 1 90.69 61 ASN B CA 1
ATOM 1487 C C . ASN B 1 61 ? 3.145 -17.141 -3.41 1 90.69 61 ASN B C 1
ATOM 1489 O O . ASN B 1 61 ? 2.299 -17.969 -3.76 1 90.69 61 ASN B O 1
ATOM 1493 N N . PHE B 1 62 ? 3.195 -15.961 -3.842 1 88.38 62 PHE B N 1
ATOM 1494 C CA . PHE B 1 62 ? 2.002 -15.523 -4.562 1 88.38 62 PHE B CA 1
ATOM 1495 C C . PHE B 1 62 ? 2.371 -14.945 -5.918 1 88.38 62 PHE B C 1
ATOM 1497 O O . PHE B 1 62 ? 1.694 -15.203 -6.918 1 88.38 62 PHE B O 1
ATOM 1504 N N . TRP B 1 63 ? 3.34 -14.109 -5.949 1 89.81 63 TRP B N 1
ATOM 1505 C CA . TRP B 1 63 ? 3.727 -13.398 -7.168 1 89.81 63 TRP B CA 1
ATOM 1506 C C . TRP B 1 63 ? 5.152 -13.758 -7.574 1 89.81 63 TRP B C 1
ATOM 1508 O O . TRP B 1 63 ? 6.109 -13.133 -7.113 1 89.81 63 TRP B O 1
ATOM 1518 N N . SER B 1 64 ? 5.242 -14.625 -8.523 1 90.19 64 SER B N 1
ATOM 1519 C CA . SER B 1 64 ? 6.562 -15.086 -8.938 1 90.19 64 SER B CA 1
ATOM 1520 C C . SER B 1 64 ? 7.281 -14.031 -9.781 1 90.19 64 SER B C 1
ATOM 1522 O O . SER B 1 64 ? 6.719 -13.516 -10.75 1 90.19 64 SER B O 1
ATOM 1524 N N . VAL B 1 65 ? 8.414 -13.734 -9.375 1 91.62 65 VAL B N 1
ATOM 1525 C CA . VAL B 1 65 ? 9.258 -12.773 -10.07 1 91.62 65 VAL B CA 1
ATOM 1526 C C . VAL B 1 65 ? 10.531 -13.453 -10.555 1 91.62 65 VAL B C 1
ATOM 1528 O O . VAL B 1 65 ? 11.289 -14.008 -9.758 1 91.62 65 VAL B O 1
ATOM 1531 N N . HIS B 1 66 ? 10.742 -13.477 -11.891 1 90.75 66 HIS B N 1
ATOM 1532 C CA . HIS B 1 66 ? 11.906 -14.141 -12.453 1 90.75 66 HIS B CA 1
ATOM 1533 C C . HIS B 1 66 ? 12.844 -13.141 -13.133 1 90.75 66 HIS B C 1
ATOM 1535 O O . HIS B 1 66 ? 14.047 -13.383 -13.227 1 90.75 66 HIS B O 1
ATOM 1541 N N . LYS B 1 67 ? 12.25 -12.141 -13.695 1 93.88 67 LYS B N 1
ATOM 1542 C CA . LYS B 1 67 ? 13.016 -11.117 -14.398 1 93.88 67 LYS B CA 1
ATOM 1543 C C . LYS B 1 67 ? 12.688 -9.727 -13.875 1 93.88 67 LYS B C 1
ATOM 1545 O O . LYS B 1 67 ? 11.773 -9.562 -13.055 1 93.88 67 LYS B O 1
ATOM 1550 N N . TRP B 1 68 ? 13.469 -8.766 -14.258 1 92.12 68 TRP B N 1
ATOM 1551 C CA . TRP B 1 68 ? 13.305 -7.406 -13.758 1 92.12 68 TRP B CA 1
ATOM 1552 C C . TRP B 1 68 ? 11.969 -6.82 -14.195 1 92.12 68 TRP B C 1
ATOM 1554 O O . TRP B 1 68 ? 11.383 -6 -13.477 1 92.12 68 TRP B O 1
ATOM 1564 N N . GLU B 1 69 ? 11.453 -7.203 -15.344 1 94.69 69 GLU B N 1
ATOM 1565 C CA . GLU B 1 69 ? 10.148 -6.734 -15.805 1 94.69 69 GLU B CA 1
ATOM 1566 C C . GLU B 1 69 ? 9.039 -7.156 -14.852 1 94.69 69 GLU B C 1
ATOM 1568 O O . GLU B 1 69 ? 8.109 -6.391 -14.594 1 94.69 69 GLU B O 1
ATOM 1573 N N . ASP B 1 70 ? 9.188 -8.352 -14.375 1 95.19 70 ASP B N 1
ATOM 1574 C CA . ASP B 1 70 ? 8.219 -8.836 -13.398 1 95.19 70 ASP B CA 1
ATOM 1575 C C . ASP B 1 70 ? 8.266 -8.008 -12.117 1 95.19 70 ASP B C 1
ATOM 1577 O O . ASP B 1 70 ? 7.223 -7.727 -11.516 1 95.19 70 ASP B O 1
ATOM 1581 N N . ALA B 1 71 ? 9.477 -7.656 -11.734 1 96.31 71 ALA B N 1
ATOM 1582 C CA . ALA B 1 71 ? 9.648 -6.82 -10.547 1 96.31 71 ALA B CA 1
ATOM 1583 C C . ALA B 1 71 ? 9.008 -5.449 -10.742 1 96.31 71 ALA B C 1
ATOM 1585 O O . ALA B 1 71 ? 8.391 -4.914 -9.82 1 96.31 71 ALA B O 1
ATOM 1586 N N . MET B 1 72 ? 9.18 -4.922 -11.93 1 96.88 72 MET B N 1
ATOM 1587 C CA . MET B 1 72 ? 8.57 -3.639 -12.266 1 96.88 72 MET B CA 1
ATOM 1588 C C . MET B 1 72 ? 7.047 -3.729 -12.195 1 96.88 72 MET B C 1
ATOM 1590 O O . MET B 1 72 ? 6.391 -2.832 -11.656 1 96.88 72 MET B O 1
ATOM 1594 N N . PHE B 1 73 ? 6.496 -4.793 -12.688 1 96.31 73 PHE B N 1
ATOM 1595 C CA . PHE B 1 73 ? 5.051 -4.969 -12.719 1 96.31 73 PHE B CA 1
ATOM 1596 C C . PHE B 1 73 ? 4.492 -5.129 -11.312 1 96.31 73 PHE B C 1
ATOM 1598 O O . PHE B 1 73 ? 3.479 -4.516 -10.969 1 96.31 73 PHE B O 1
ATOM 1605 N N . LEU B 1 74 ? 5.109 -5.926 -10.562 1 96.31 74 LEU B N 1
ATOM 1606 C CA . LEU B 1 74 ? 4.707 -6.082 -9.172 1 96.31 74 LEU B CA 1
ATOM 1607 C C . LEU B 1 74 ? 4.727 -4.738 -8.445 1 96.31 74 LEU B C 1
ATOM 1609 O O . LEU B 1 74 ? 3.75 -4.363 -7.793 1 96.31 74 LEU B O 1
ATOM 1613 N N . SER B 1 75 ? 5.836 -4.02 -8.594 1 98.12 75 SER B N 1
ATOM 1614 C CA . SER B 1 75 ? 5.996 -2.727 -7.934 1 98.12 75 SER B CA 1
ATOM 1615 C C . SER B 1 75 ? 4.938 -1.733 -8.398 1 98.12 75 SER B C 1
ATOM 1617 O O . SER B 1 75 ? 4.438 -0.932 -7.609 1 98.12 75 SER B O 1
ATOM 1619 N N . LEU B 1 76 ? 4.613 -1.772 -9.672 1 97.94 76 LEU B N 1
ATOM 1620 C CA . LEU B 1 76 ? 3.611 -0.866 -10.219 1 97.94 76 LEU B CA 1
ATOM 1621 C C . LEU B 1 76 ? 2.25 -1.107 -9.578 1 97.94 76 LEU B C 1
ATOM 1623 O O . LEU B 1 76 ? 1.599 -0.166 -9.117 1 97.94 76 LEU B O 1
ATOM 1627 N N . TRP B 1 77 ? 1.863 -2.305 -9.523 1 96.69 77 TRP B N 1
ATOM 1628 C CA . TRP B 1 77 ? 0.549 -2.637 -8.984 1 96.69 77 TRP B CA 1
ATOM 1629 C C . TRP B 1 77 ? 0.472 -2.314 -7.496 1 96.69 77 TRP B C 1
ATOM 1631 O O . TRP B 1 77 ? -0.534 -1.785 -7.02 1 96.69 77 TRP B O 1
ATOM 1641 N N . LEU B 1 78 ? 1.521 -2.613 -6.754 1 97.94 78 LEU B N 1
ATOM 1642 C CA . LEU B 1 78 ? 1.536 -2.314 -5.328 1 97.94 78 LEU B CA 1
ATOM 1643 C C . LEU B 1 78 ? 1.562 -0.809 -5.086 1 97.94 78 LEU B C 1
ATOM 1645 O O . LEU B 1 78 ? 0.961 -0.318 -4.129 1 97.94 78 LEU B O 1
ATOM 1649 N N . THR B 1 79 ? 2.209 -0.109 -5.973 1 98.56 79 THR B N 1
ATOM 1650 C CA . THR B 1 79 ? 2.236 1.345 -5.852 1 98.56 79 THR B CA 1
ATOM 1651 C C . THR B 1 79 ? 0.863 1.938 -6.145 1 98.56 79 THR B C 1
ATOM 1653 O O . THR B 1 79 ? 0.42 2.863 -5.461 1 98.56 79 THR B O 1
ATOM 1656 N N . LEU B 1 80 ? 0.252 1.448 -7.227 1 98.38 80 LEU B N 1
ATOM 1657 C CA . LEU B 1 80 ? -1.094 1.918 -7.539 1 98.38 80 LEU B CA 1
ATOM 1658 C C . LEU B 1 80 ? -2.049 1.639 -6.383 1 98.38 80 LEU B C 1
ATOM 1660 O O . LEU B 1 80 ? -2.908 2.465 -6.07 1 98.38 80 LEU B O 1
ATOM 1664 N N . LEU B 1 81 ? -1.897 0.492 -5.812 1 98.38 81 LEU B N 1
ATOM 1665 C CA . LEU B 1 81 ? -2.682 0.161 -4.629 1 98.38 81 LEU B CA 1
ATOM 1666 C C . LEU B 1 81 ? -2.432 1.168 -3.512 1 98.38 81 LEU B C 1
ATOM 1668 O O . LEU B 1 81 ? -3.377 1.681 -2.908 1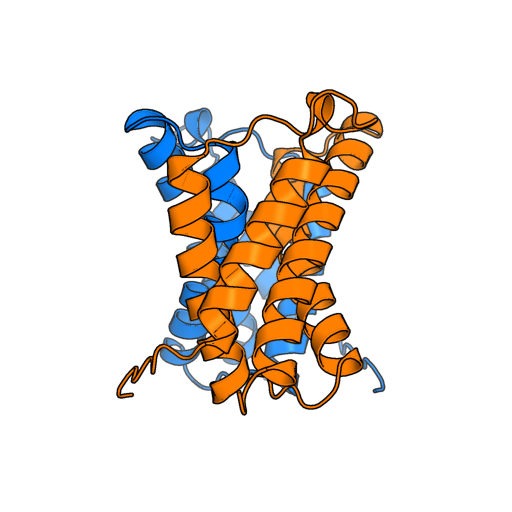 98.38 81 LEU B O 1
ATOM 1672 N N . PHE B 1 82 ? -1.188 1.441 -3.23 1 98.31 82 PHE B N 1
ATOM 1673 C CA . PHE B 1 82 ? -0.812 2.432 -2.229 1 98.31 82 PHE B CA 1
ATOM 1674 C C . PHE B 1 82 ? -1.45 3.781 -2.537 1 98.31 82 PHE B C 1
ATOM 1676 O O . PHE B 1 82 ? -1.971 4.449 -1.639 1 98.31 82 PHE B O 1
ATOM 1683 N N . LEU B 1 83 ? -1.387 4.125 -3.797 1 98.12 83 LEU B N 1
ATOM 1684 C CA . LEU B 1 83 ? -1.944 5.402 -4.23 1 98.12 83 LEU B CA 1
ATOM 1685 C C . LEU B 1 83 ? -3.447 5.453 -3.973 1 98.12 83 LEU B C 1
ATOM 1687 O O . LEU B 1 83 ? -3.961 6.461 -3.479 1 98.12 83 LEU B O 1
ATOM 1691 N N . CYS B 1 84 ? -4.125 4.391 -4.25 1 98.06 84 CYS B N 1
ATOM 1692 C CA . CYS B 1 84 ? -5.57 4.344 -4.043 1 98.06 84 CYS B CA 1
ATOM 1693 C C . CYS B 1 84 ? -5.91 4.41 -2.561 1 98.06 84 CYS B C 1
ATOM 1695 O O . CYS B 1 84 ? -6.957 4.945 -2.182 1 98.06 84 CYS B O 1
ATOM 1697 N N . LEU B 1 85 ? -5.074 3.914 -1.774 1 97.75 85 LEU B N 1
ATOM 1698 C CA . LEU B 1 85 ? -5.32 3.9 -0.337 1 97.75 85 LEU B CA 1
ATOM 1699 C C . LEU B 1 85 ? -4.965 5.246 0.29 1 97.75 85 LEU B C 1
ATOM 1701 O O . LEU B 1 85 ? -5.547 5.637 1.304 1 97.75 85 LEU B O 1
ATOM 1705 N N . GLN B 1 86 ? -4.055 5.953 -0.283 1 96.5 86 GLN B N 1
ATOM 1706 C CA . GLN B 1 86 ? -3.514 7.176 0.303 1 96.5 86 GLN B CA 1
ATOM 1707 C C . GLN B 1 86 ? -4.199 8.414 -0.273 1 96.5 86 GLN B C 1
ATOM 1709 O O . GLN B 1 86 ? -4.477 9.367 0.453 1 96.5 86 GLN B O 1
ATOM 1714 N N . ALA B 1 87 ? -4.516 8.445 -1.517 1 97.25 87 ALA B N 1
ATOM 1715 C CA . ALA B 1 87 ? -4.922 9.633 -2.262 1 97.25 87 ALA B CA 1
ATOM 1716 C C . ALA B 1 87 ? -6.195 10.234 -1.68 1 97.25 87 ALA B C 1
ATOM 1718 O O . ALA B 1 87 ? -6.32 11.461 -1.585 1 97.25 87 ALA B O 1
ATOM 1719 N N . PRO B 1 88 ? -7.141 9.445 -1.282 1 96.38 88 PRO B N 1
ATOM 1720 C CA . PRO B 1 88 ? -8.375 10.039 -0.763 1 96.38 88 PRO B CA 1
ATOM 1721 C C . PRO B 1 88 ? -8.133 10.961 0.428 1 96.38 88 PRO B C 1
ATOM 1723 O O . PRO B 1 88 ? -8.961 11.82 0.728 1 96.38 88 PRO B O 1
ATOM 1726 N N . HIS B 1 89 ? -7.016 10.758 1.063 1 93.94 89 HIS B N 1
ATOM 1727 C CA . HIS B 1 89 ? -6.773 11.484 2.307 1 93.94 89 HIS B CA 1
ATOM 1728 C C . HIS B 1 89 ? -5.895 12.703 2.072 1 93.94 89 HIS B C 1
ATOM 1730 O O . HIS B 1 89 ? -5.723 13.531 2.971 1 93.94 89 HIS B O 1
ATOM 1736 N N . VAL B 1 90 ? -5.34 12.844 0.872 1 93 90 VAL B N 1
ATOM 1737 C CA . VAL B 1 90 ? -4.34 13.891 0.71 1 93 90 VAL B CA 1
ATOM 1738 C C . VAL B 1 90 ? -4.633 14.695 -0.554 1 93 90 VAL B C 1
ATOM 1740 O O . VAL B 1 90 ? -4.219 15.852 -0.67 1 93 90 VAL B O 1
ATOM 1743 N N . VAL B 1 91 ? -5.383 14.148 -1.488 1 95.31 91 VAL B N 1
ATOM 1744 C CA . VAL B 1 91 ? -5.523 14.797 -2.789 1 95.31 91 VAL B CA 1
ATOM 1745 C C . VAL B 1 91 ? -6.844 15.562 -2.846 1 95.31 91 VAL B C 1
ATOM 1747 O O . VAL B 1 91 ? -7.922 14.961 -2.832 1 95.31 91 VAL B O 1
ATOM 1750 N N . HIS B 1 92 ? -6.773 16.859 -2.904 1 92.75 92 HIS B N 1
ATOM 1751 C CA . HIS B 1 92 ? -7.965 17.688 -2.986 1 92.75 92 HIS B CA 1
ATOM 1752 C C . HIS B 1 92 ? -7.816 18.75 -4.07 1 92.75 92 HIS B C 1
ATOM 1754 O O . HIS B 1 92 ? -8.789 19.422 -4.426 1 92.75 92 HIS B O 1
ATOM 1760 N N . ASN B 1 93 ? -6.59 18.969 -4.574 1 94.31 93 ASN B N 1
ATOM 1761 C CA . ASN B 1 93 ? -6.316 19.875 -5.676 1 94.31 93 ASN B CA 1
ATOM 1762 C C . ASN B 1 93 ? -5.105 19.438 -6.488 1 94.31 93 ASN B C 1
ATOM 1764 O O . ASN B 1 93 ? -4.57 18.344 -6.27 1 94.31 93 ASN B O 1
ATOM 1768 N N . SER B 1 94 ? -4.684 20.203 -7.465 1 93.06 94 SER B N 1
ATOM 1769 C CA . SER B 1 94 ? -3.602 19.844 -8.375 1 93.06 94 SER B CA 1
ATOM 1770 C C . SER B 1 94 ? -2.264 19.781 -7.645 1 93.06 94 SER B C 1
ATOM 1772 O O . SER B 1 94 ? -1.443 18.906 -7.914 1 93.06 94 SER B O 1
ATOM 1774 N N . ASP B 1 95 ? -2.014 20.656 -6.707 1 91.62 95 ASP B N 1
ATOM 1775 C CA . ASP B 1 95 ? -0.766 20.672 -5.949 1 91.62 95 ASP B CA 1
ATOM 1776 C C . ASP B 1 95 ? -0.644 19.422 -5.066 1 91.62 95 ASP B C 1
ATOM 1778 O O . ASP B 1 95 ? 0.398 18.766 -5.051 1 91.62 95 ASP B O 1
ATOM 1782 N N . SER B 1 96 ? -1.762 19.141 -4.406 1 91.62 96 SER B N 1
ATOM 1783 C CA . SER B 1 96 ? -1.736 17.969 -3.541 1 91.62 96 SER B CA 1
ATOM 1784 C C . SER B 1 96 ? -1.628 16.688 -4.355 1 91.62 96 SER B C 1
ATOM 1786 O O . SER B 1 96 ? -1.017 15.711 -3.91 1 91.62 96 SER B O 1
ATOM 1788 N N . PHE B 1 97 ? -2.189 16.703 -5.551 1 93.94 97 PHE B N 1
ATOM 1789 C CA . PHE B 1 97 ? -2.033 15.555 -6.434 1 93.94 97 PHE B CA 1
ATOM 1790 C C . PHE B 1 97 ? -0.571 15.359 -6.816 1 93.94 97 PHE B C 1
ATOM 1792 O O . PHE B 1 97 ? -0.059 14.242 -6.789 1 93.94 97 PHE B O 1
ATOM 1799 N N . TYR B 1 98 ? 0.063 16.453 -7.191 1 91.25 98 TYR B N 1
ATOM 1800 C CA . TYR B 1 98 ? 1.471 16.391 -7.566 1 91.25 98 TYR B CA 1
ATOM 1801 C C . TYR B 1 98 ? 2.311 15.805 -6.441 1 91.25 98 TYR B C 1
ATOM 1803 O O . TYR B 1 98 ? 3.131 14.914 -6.668 1 91.25 98 TYR B O 1
ATOM 1811 N N . TYR B 1 99 ? 2.096 16.219 -5.262 1 90.56 99 TYR B N 1
ATOM 1812 C CA . TYR B 1 99 ? 2.863 15.727 -4.121 1 90.56 99 TYR B CA 1
ATOM 1813 C C . TYR B 1 99 ? 2.586 14.25 -3.867 1 90.56 99 TYR B C 1
ATOM 1815 O O . TYR B 1 99 ? 3.506 13.477 -3.598 1 90.56 99 TYR B O 1
ATOM 1823 N N . CYS B 1 100 ? 1.34 13.953 -3.986 1 93.5 100 CYS B N 1
ATOM 1824 C CA . CYS B 1 100 ? 0.967 12.555 -3.797 1 93.5 100 CYS B CA 1
ATOM 1825 C C . CYS B 1 100 ? 1.596 11.672 -4.867 1 93.5 100 CYS B C 1
ATOM 1827 O O . CYS B 1 100 ? 2.029 10.555 -4.582 1 93.5 100 CYS B O 1
ATOM 1829 N N . PHE B 1 101 ? 1.655 12.227 -6.059 1 94.5 101 PHE B N 1
ATOM 1830 C CA . PHE B 1 101 ? 2.227 11.484 -7.18 1 94.5 101 PHE B CA 1
ATOM 1831 C C . PHE B 1 101 ? 3.725 11.281 -6.984 1 94.5 101 PHE B C 1
ATOM 1833 O O . PHE B 1 101 ? 4.242 10.188 -7.203 1 94.5 101 PHE B O 1
ATOM 1840 N N . VAL B 1 102 ? 4.43 12.266 -6.57 1 93.38 102 VAL B N 1
ATOM 1841 C CA . VAL B 1 102 ? 5.863 12.18 -6.312 1 93.38 102 VAL B CA 1
ATOM 1842 C C . VAL B 1 102 ? 6.117 11.195 -5.172 1 93.38 102 VAL B C 1
ATOM 1844 O O . VAL B 1 102 ? 7.059 10.398 -5.227 1 93.38 102 VAL B O 1
ATOM 1847 N N . HIS B 1 103 ? 5.273 11.281 -4.172 1 94.25 103 HIS B N 1
ATOM 1848 C CA . HIS B 1 103 ? 5.352 10.336 -3.064 1 94.25 103 HIS B CA 1
ATOM 1849 C C . HIS B 1 103 ? 5.16 8.906 -3.545 1 94.25 103 HIS B C 1
ATOM 1851 O O . HIS B 1 103 ? 5.887 8 -3.129 1 94.25 103 HIS B O 1
ATOM 1857 N N . ALA B 1 104 ? 4.238 8.734 -4.441 1 96 104 ALA B N 1
ATOM 1858 C CA . ALA B 1 104 ? 3.975 7.41 -5 1 96 104 ALA B CA 1
ATOM 1859 C C . ALA B 1 104 ? 5.152 6.93 -5.848 1 96 104 ALA B C 1
ATOM 1861 O O . ALA B 1 104 ? 5.461 5.734 -5.871 1 96 104 ALA B O 1
ATOM 1862 N N . LEU B 1 105 ? 5.758 7.84 -6.516 1 96.25 105 LEU B N 1
ATOM 1863 C CA . LEU B 1 105 ? 6.93 7.488 -7.309 1 96.25 105 LEU B CA 1
ATOM 1864 C C . LEU B 1 105 ? 8.055 6.973 -6.414 1 96.25 105 LEU B C 1
ATOM 1866 O O . LEU B 1 105 ? 8.766 6.031 -6.781 1 96.25 105 LEU B O 1
ATOM 1870 N N . HIS B 1 106 ? 8.219 7.617 -5.344 1 96.19 106 HIS B N 1
ATOM 1871 C CA . HIS B 1 106 ? 9.188 7.125 -4.367 1 96.19 106 HIS B CA 1
ATOM 1872 C C . HIS B 1 106 ? 8.852 5.703 -3.928 1 96.19 106 HIS B C 1
ATOM 1874 O O . HIS B 1 106 ? 9.734 4.844 -3.869 1 96.19 106 HIS B O 1
ATOM 1880 N N . LYS B 1 107 ? 7.602 5.402 -3.666 1 97.62 107 LYS B N 1
ATOM 1881 C CA . LYS B 1 107 ? 7.184 4.066 -3.246 1 97.62 107 LYS B CA 1
ATOM 1882 C C . LYS B 1 107 ? 7.418 3.045 -4.352 1 97.62 107 LYS B C 1
ATOM 1884 O O . LYS B 1 107 ? 7.824 1.912 -4.082 1 97.62 107 LYS B O 1
ATOM 1889 N N . PHE B 1 108 ? 7.156 3.496 -5.547 1 98.5 108 PHE B N 1
ATOM 1890 C CA . PHE B 1 108 ? 7.441 2.623 -6.68 1 98.5 108 PHE B CA 1
ATOM 1891 C C . PHE B 1 108 ? 8.914 2.254 -6.723 1 98.5 108 PHE B C 1
ATOM 1893 O O . PHE B 1 108 ? 9.266 1.081 -6.875 1 98.5 108 PHE B O 1
ATOM 1900 N N . THR B 1 109 ? 9.727 3.223 -6.598 1 98.25 109 THR B N 1
ATOM 1901 C CA . THR B 1 109 ? 11.164 3.029 -6.719 1 98.25 109 THR B CA 1
ATOM 1902 C C . THR B 1 109 ? 11.672 2.08 -5.637 1 98.25 109 THR B C 1
ATOM 1904 O O . THR B 1 109 ? 12.469 1.179 -5.922 1 98.25 109 THR B O 1
ATOM 1907 N N . ILE B 1 110 ? 11.172 2.234 -4.445 1 98.19 110 ILE B N 1
ATOM 1908 C CA . ILE B 1 110 ? 11.703 1.399 -3.375 1 98.19 110 ILE B CA 1
ATOM 1909 C C . ILE B 1 110 ? 11.141 -0.014 -3.492 1 98.19 110 ILE B C 1
ATOM 1911 O O . ILE B 1 110 ? 11.836 -0.993 -3.211 1 98.19 110 ILE B O 1
ATOM 1915 N N . LEU B 1 111 ? 9.898 -0.175 -3.879 1 98.69 111 LEU B N 1
ATOM 1916 C CA . LEU B 1 111 ? 9.32 -1.496 -4.109 1 98.69 111 LEU B CA 1
ATOM 1917 C C . LEU B 1 111 ? 10.062 -2.223 -5.227 1 98.69 111 LEU B C 1
ATOM 1919 O O . LEU B 1 111 ? 10.328 -3.424 -5.121 1 98.69 111 LEU B O 1
ATOM 1923 N N . PHE B 1 112 ? 10.367 -1.466 -6.238 1 98.56 112 PHE B N 1
ATOM 1924 C CA . PHE B 1 112 ? 11.109 -2.037 -7.355 1 98.56 112 PHE B CA 1
ATOM 1925 C C . PHE B 1 112 ? 12.508 -2.469 -6.91 1 98.56 112 PHE B C 1
ATOM 1927 O O . PHE B 1 112 ? 12.945 -3.576 -7.223 1 98.56 112 PHE B O 1
ATOM 1934 N N . ALA B 1 113 ? 13.172 -1.606 -6.234 1 98.31 113 ALA B N 1
ATOM 1935 C CA . ALA B 1 113 ? 14.523 -1.904 -5.766 1 98.31 113 ALA B CA 1
ATOM 1936 C C . ALA B 1 113 ? 14.539 -3.168 -4.91 1 98.31 113 ALA B C 1
ATOM 1938 O O . ALA B 1 113 ? 15.406 -4.031 -5.086 1 98.31 113 ALA B O 1
ATOM 1939 N N . VAL B 1 114 ? 13.633 -3.256 -3.963 1 98.31 114 VAL B N 1
ATOM 1940 C CA . VAL B 1 114 ? 13.578 -4.422 -3.09 1 98.31 114 VAL B CA 1
ATOM 1941 C C . VAL B 1 114 ? 13.328 -5.68 -3.922 1 98.31 114 VAL B C 1
ATOM 1943 O O . VAL B 1 114 ? 14.047 -6.668 -3.793 1 98.31 114 VAL B O 1
ATOM 1946 N N . SER B 1 115 ? 12.32 -5.656 -4.773 1 97.69 115 SER B N 1
ATOM 1947 C CA . SER B 1 115 ? 11.961 -6.816 -5.582 1 97.69 115 SER B CA 1
ATOM 1948 C C . SER B 1 115 ? 13.109 -7.23 -6.496 1 97.69 115 SER B C 1
ATOM 1950 O O . SER B 1 115 ? 13.383 -8.422 -6.656 1 97.69 115 SER B O 1
ATOM 1952 N N . PHE B 1 116 ? 13.734 -6.238 -7.055 1 96.94 116 PHE B N 1
ATOM 1953 C CA . PHE B 1 116 ? 14.867 -6.492 -7.938 1 96.94 116 PHE B CA 1
ATOM 1954 C C . PHE B 1 116 ? 16.016 -7.145 -7.172 1 96.94 116 PHE B C 1
ATOM 1956 O O . PHE B 1 116 ? 16.578 -8.141 -7.629 1 96.94 116 PHE B O 1
ATOM 1963 N N . CYS B 1 117 ? 16.359 -6.637 -6.039 1 96.75 117 CYS B N 1
ATOM 1964 C CA . CYS B 1 117 ? 17.453 -7.164 -5.234 1 96.75 117 CYS B CA 1
ATOM 1965 C C . CYS B 1 117 ? 17.172 -8.594 -4.785 1 96.75 117 CYS B C 1
ATOM 1967 O O . CYS B 1 117 ? 18.062 -9.445 -4.797 1 96.75 117 CYS B O 1
ATOM 1969 N N . LEU B 1 118 ? 15.961 -8.867 -4.406 1 95.19 118 LEU B N 1
ATOM 1970 C CA . LEU B 1 118 ? 15.594 -10.188 -3.904 1 95.19 118 LEU B CA 1
ATOM 1971 C C . LEU B 1 118 ? 15.75 -11.25 -4.992 1 95.19 118 LEU B C 1
ATOM 1973 O O . LEU B 1 118 ? 16.062 -12.406 -4.695 1 95.19 118 LEU B O 1
ATOM 1977 N N . VAL B 1 119 ? 15.555 -10.836 -6.164 1 92.12 119 VAL B N 1
ATOM 1978 C CA . VAL B 1 119 ? 15.617 -11.789 -7.266 1 92.12 119 VAL B CA 1
ATOM 1979 C C . VAL B 1 119 ? 17.047 -11.852 -7.816 1 92.12 119 VAL B C 1
ATOM 1981 O O . VAL B 1 119 ? 17.578 -12.938 -8.055 1 92.12 119 VAL B O 1
ATOM 1984 N N . HIS B 1 120 ? 17.625 -10.727 -7.992 1 92.31 120 HIS B N 1
ATOM 1985 C CA . HIS B 1 120 ? 18.938 -10.641 -8.641 1 92.31 120 HIS B CA 1
ATOM 1986 C C . HIS B 1 120 ? 20.031 -11.188 -7.734 1 92.31 120 HIS B C 1
ATOM 1988 O O . HIS B 1 120 ? 20.969 -11.828 -8.211 1 92.31 120 HIS B O 1
ATOM 1994 N N . PHE B 1 121 ? 19.922 -11.078 -6.484 1 91.44 121 PHE B N 1
ATOM 1995 C CA . PHE B 1 121 ? 20.984 -11.484 -5.574 1 91.44 121 PHE B CA 1
ATOM 1996 C C . PHE B 1 121 ? 20.594 -12.727 -4.789 1 91.44 121 PHE B C 1
ATOM 1998 O O . PHE B 1 121 ? 21.125 -12.992 -3.713 1 91.44 121 PHE B O 1
ATOM 2005 N N . LYS B 1 122 ? 19.625 -13.398 -5.246 1 85.44 122 LYS B N 1
ATOM 2006 C CA . LYS B 1 122 ? 19.109 -14.586 -4.566 1 85.44 122 LYS B CA 1
ATOM 2007 C C . LYS B 1 122 ? 20.203 -15.633 -4.375 1 85.44 122 LYS B C 1
ATOM 2009 O O . LYS B 1 122 ? 20.172 -16.406 -3.416 1 85.44 122 LYS B O 1
ATOM 2014 N N . HIS B 1 123 ? 21.141 -15.734 -5.246 1 79.62 123 HIS B N 1
ATOM 2015 C CA . HIS B 1 123 ? 22.141 -16.797 -5.23 1 79.62 123 HIS B CA 1
ATOM 2016 C C . HIS B 1 123 ? 23.469 -16.297 -4.676 1 79.62 123 HIS B C 1
ATOM 2018 O O . HIS B 1 123 ? 24.484 -17 -4.777 1 79.62 123 HIS B O 1
ATOM 2024 N N . VAL B 1 124 ? 23.375 -15.188 -4.211 1 72.44 124 VAL B N 1
ATOM 2025 C CA . VAL B 1 124 ? 24.594 -14.719 -3.547 1 72.44 124 VAL B CA 1
ATOM 2026 C C . VAL B 1 124 ? 24.656 -15.273 -2.125 1 72.44 124 VAL B C 1
ATOM 2028 O O . VAL B 1 124 ? 23.641 -15.312 -1.424 1 72.44 124 VAL B O 1
#

Secondary structure (DSSP, 8-state):
--------HHHHHHHHHHHHHHHHHT-TTSTTHHHH----HHHHHHHHHHHHHHHHHHHHHT----SHHHHHHHHHHHHHHHHHHHHHHH-SSHHHHHHHHHHHHHHHHHHHHHHHHHHHTTT-/--------HHHHHHHHHHHHHHHHHT-TTSTTHHHH----HHHHHHHHHHHHHHHHHHHHHT----SHHHHHHHHHHHHHHHHHHHHHHH-SSHHHHHHHHHHHHHHHHHHHHHHHHHHHTTT-

Sequence (248 aa):
MDINIKLNVAMLIAVVAVEAISMVWYAHGSPWGRRVGDRYFITAIVCDIGLVVILKFIIDNFWSVHKWEDAMFLSLWLTLLFLCLQAPHVVHNSDSFYYCFVHALHKFTILFAVSFCLVHFKHVMDINIKLNVAMLIAVVAVEAISMVWYAHGSPWGRRVGDRYFITAIVCDIGLVVILKFIIDNFWSVHKWEDAMFLSLWLTLLFLCLQAPHVVHNSDSFYYCFVHALHKFTILFAVSFCLVHFKHV

Radius of gyration: 17.77 Å; Cα contacts (8 Å, |Δi|>4): 310; chains: 2; bounding box: 49×43×43 Å

Nearest PDB structures (foldseek):
  4pyp-assembly1_A  TM=3.502E-01  e=6.609E+00  Homo sapiens
  4pyp-assembly1_A  TM=3.500E-01  e=6.609E+00  Homo sapiens

Foldseek 3Di:
DPLPPPDDPLLVQLLVVLVVLVCVCLPPPHPCNVPLDDDDDVVSSVVSSVLLSVLVVCCVPPQPDADLVSQLVVLVVVLVVVLVVPCVPQPDDDVSVVSSVSVSVSSSVSSSSSSCSCNVVVPD/DPLPPPDDPLLVQLLVVLVVLVCVCLPPPHPCNVPLDDDDDVVSSVVSSVLLSVLVVCCVPPQPDADLVSQLVVLVVVLVVVLVVPCVPQPDDDVSVVSSVSVSVSSSVSSSSSSCSCNVVVPD